Protein AF-A0A0K6GDL8-F1 (afdb_monomer_lite)

pLDDT: mean 72.43, std 18.96, range [38.59, 97.12]

Organism: NCBI:txid456999

InterPro domains:
  IPR036322 WD40-repeat-containing domain superfamily [SSF50978] (22-163)

Radius of gyration: 21.87 Å; chains: 1; bounding box: 79×59×42 Å

Secondary structure (DSSP, 8-state):
---EEEE--TTTS--EEEEE-SS-EEEEEE-SSSSEEEEEETTSEEEEEESGGGTSTT-----EEEEEEEEEEETTTTEEEEEESPPPEEHHHHGGGSS-TT--TTS-TTT--HHHHHHHHHS---S----GGG-EEEEEE-SS-GGGTTEEEEEETTS-EEEEE--STTT-------SSSS--------PPPP--

Structure (mmCIF, N/CA/C/O backbone):
data_AF-A0A0K6GDL8-F1
#
_entry.id   AF-A0A0K6GDL8-F1
#
loop_
_atom_site.group_PDB
_atom_site.id
_atom_site.type_symbol
_atom_site.label_atom_id
_atom_site.label_alt_id
_atom_site.label_comp_id
_atom_site.label_asym_id
_atom_site.label_entity_id
_atom_site.label_seq_id
_atom_site.pdbx_PDB_ins_code
_atom_site.Cartn_x
_atom_site.Cartn_y
_atom_site.Cartn_z
_atom_site.occupancy
_atom_site.B_iso_or_equiv
_atom_site.auth_seq_id
_atom_site.auth_comp_id
_atom_site.auth_asym_id
_atom_site.auth_atom_id
_atom_site.pdbx_PDB_model_num
ATOM 1 N N . MET A 1 1 ? 6.635 -10.542 13.355 1.00 62.28 1 MET A N 1
ATOM 2 C CA . MET A 1 1 ? 5.745 -9.513 12.780 1.00 62.28 1 MET A CA 1
ATOM 3 C C . MET A 1 1 ? 6.552 -8.694 11.785 1.00 62.28 1 MET A C 1
ATOM 5 O O . MET A 1 1 ? 7.560 -8.129 12.192 1.00 62.28 1 MET A O 1
ATOM 9 N N . VAL A 1 2 ? 6.179 -8.702 10.504 1.00 72.44 2 VAL A N 1
ATOM 10 C CA . VAL A 1 2 ? 6.926 -8.021 9.429 1.00 72.44 2 VAL A CA 1
ATOM 11 C C . VAL A 1 2 ? 6.494 -6.553 9.379 1.00 72.44 2 VAL A C 1
ATOM 13 O O . VAL A 1 2 ? 5.301 -6.283 9.436 1.00 72.44 2 VAL A O 1
ATOM 16 N N . LYS A 1 3 ? 7.443 -5.612 9.344 1.00 71.56 3 LYS A N 1
ATOM 17 C CA . LYS A 1 3 ? 7.181 -4.152 9.389 1.00 71.56 3 LYS A CA 1
ATOM 18 C C . LYS A 1 3 ? 7.840 -3.373 8.260 1.00 71.56 3 LYS A C 1
ATOM 20 O O . LYS A 1 3 ? 7.451 -2.253 7.955 1.00 71.56 3 LYS A O 1
ATOM 25 N N . PHE A 1 4 ? 8.870 -3.956 7.673 1.00 74.25 4 PHE A N 1
ATOM 26 C CA . PHE A 1 4 ? 9.599 -3.365 6.574 1.00 74.25 4 PHE A CA 1
ATOM 27 C C . PHE A 1 4 ? 9.793 -4.434 5.513 1.00 74.25 4 PHE A C 1
ATOM 29 O O . PHE A 1 4 ? 9.947 -5.617 5.832 1.00 74.25 4 PHE A O 1
ATOM 36 N N . THR A 1 5 ? 9.821 -3.990 4.267 1.00 72.25 5 THR A N 1
ATOM 37 C CA . THR A 1 5 ? 10.157 -4.833 3.126 1.00 72.25 5 THR A CA 1
ATOM 38 C C . THR A 1 5 ? 11.427 -4.279 2.509 1.00 72.25 5 THR A C 1
ATOM 40 O O . THR A 1 5 ? 11.526 -3.079 2.250 1.00 72.25 5 THR A O 1
ATOM 43 N N . GLY A 1 6 ? 12.418 -5.142 2.301 1.00 71.75 6 GLY A N 1
ATOM 44 C CA . GLY A 1 6 ? 13.707 -4.777 1.727 1.00 71.75 6 GLY A CA 1
ATOM 45 C C . GLY A 1 6 ? 14.102 -5.697 0.579 1.00 71.75 6 GLY A C 1
ATOM 46 O O . GLY A 1 6 ? 13.749 -6.872 0.567 1.00 71.75 6 GLY A O 1
ATOM 47 N N . LEU A 1 7 ? 14.851 -5.156 -0.378 1.00 74.12 7 LEU A N 1
ATOM 48 C CA . LEU A 1 7 ? 15.488 -5.911 -1.451 1.00 74.12 7 LEU A CA 1
ATOM 49 C C . LEU A 1 7 ? 16.939 -6.183 -1.068 1.00 74.12 7 LEU A C 1
ATOM 51 O O . LEU A 1 7 ? 17.714 -5.245 -0.874 1.00 74.12 7 LEU A O 1
ATOM 55 N N . HIS A 1 8 ? 17.312 -7.457 -0.974 1.00 71.75 8 HIS A N 1
ATOM 56 C CA . HIS A 1 8 ? 18.688 -7.869 -0.714 1.00 71.75 8 HIS A CA 1
ATOM 57 C C . HIS A 1 8 ? 19.288 -8.537 -1.960 1.00 71.75 8 HIS A C 1
ATOM 59 O O . HIS A 1 8 ? 18.722 -9.520 -2.440 1.00 71.75 8 HIS A O 1
ATOM 65 N N . PRO A 1 9 ? 20.423 -8.050 -2.499 1.00 67.19 9 PRO A N 1
ATOM 66 C CA . PRO A 1 9 ? 21.104 -8.733 -3.590 1.00 67.19 9 PRO A CA 1
ATOM 67 C C . PRO A 1 9 ? 21.701 -10.045 -3.074 1.00 67.19 9 PRO A C 1
ATOM 69 O O . PRO A 1 9 ? 22.353 -10.066 -2.032 1.00 67.19 9 PRO A O 1
ATOM 72 N N . LEU A 1 10 ? 21.521 -11.137 -3.815 1.00 70.94 10 LEU A N 1
ATOM 73 C CA . LEU A 1 10 ? 22.017 -12.457 -3.411 1.00 70.94 10 LEU A CA 1
ATOM 74 C C . LEU A 1 10 ? 23.558 -12.505 -3.293 1.00 70.94 10 LEU A C 1
ATOM 76 O O . LEU A 1 10 ? 24.080 -13.287 -2.510 1.00 70.94 10 LEU A O 1
ATOM 80 N N . VAL A 1 11 ? 24.282 -11.659 -4.041 1.00 59.09 11 VAL A N 1
ATOM 81 C CA . VAL A 1 11 ? 25.738 -11.813 -4.262 1.00 59.09 11 VAL A CA 1
ATOM 82 C C . VAL A 1 11 ? 26.592 -10.637 -3.741 1.00 59.09 11 VAL A C 1
ATOM 84 O O . VAL A 1 11 ? 27.801 -10.776 -3.621 1.00 59.09 11 VAL A O 1
ATOM 87 N N . LEU A 1 12 ? 26.013 -9.480 -3.382 1.00 61.72 12 LEU A N 1
ATOM 88 C CA . LEU A 1 12 ? 26.785 -8.239 -3.123 1.00 61.72 12 LEU A CA 1
ATOM 89 C C . LEU A 1 12 ? 26.473 -7.527 -1.789 1.00 61.72 12 LEU A C 1
ATOM 91 O O . LEU A 1 12 ? 26.834 -6.371 -1.589 1.00 61.72 12 LEU A O 1
ATOM 95 N N . GLY A 1 13 ? 25.833 -8.227 -0.849 1.00 56.59 13 GLY A N 1
ATOM 96 C CA . GLY A 1 13 ? 25.972 -7.952 0.589 1.00 56.59 13 GLY A CA 1
ATOM 97 C C . GLY A 1 13 ? 25.403 -6.642 1.153 1.00 56.59 13 GLY A C 1
ATOM 98 O O . GLY A 1 13 ? 25.688 -6.329 2.308 1.00 56.59 13 GLY A O 1
ATOM 99 N N . ARG A 1 14 ? 24.594 -5.868 0.415 1.00 64.50 14 ARG A N 1
ATOM 100 C CA . ARG A 1 14 ? 23.898 -4.707 0.998 1.00 64.50 14 ARG A CA 1
ATOM 101 C C . ARG A 1 14 ? 22.453 -4.604 0.529 1.00 64.50 14 ARG A C 1
ATOM 103 O O . ARG A 1 14 ? 22.175 -4.229 -0.608 1.00 64.50 14 ARG A O 1
ATOM 110 N N . GLY A 1 15 ? 21.537 -4.940 1.432 1.00 66.06 15 GLY A N 1
ATOM 111 C CA . GLY A 1 15 ? 20.107 -4.769 1.217 1.00 66.06 15 GLY A CA 1
ATOM 112 C C . GLY A 1 15 ? 19.663 -3.314 1.326 1.00 66.06 15 GLY A C 1
ATOM 113 O O . GLY A 1 15 ? 20.255 -2.516 2.054 1.00 66.06 15 GLY A O 1
ATOM 114 N N . HIS A 1 16 ? 18.598 -2.988 0.604 1.00 73.00 16 HIS A N 1
ATOM 115 C CA . HIS A 1 16 ? 17.932 -1.699 0.671 1.00 73.00 16 HIS A CA 1
ATOM 116 C C . HIS A 1 16 ? 16.499 -1.871 1.155 1.00 73.00 16 HIS A C 1
ATOM 118 O O . HIS A 1 16 ? 15.762 -2.706 0.636 1.00 73.00 16 HIS A O 1
ATOM 124 N N . ASN A 1 17 ? 16.086 -1.047 2.114 1.00 74.69 17 ASN A N 1
ATOM 125 C CA . ASN A 1 17 ? 14.688 -0.987 2.525 1.00 74.69 17 ASN A CA 1
ATOM 126 C C . ASN A 1 17 ? 13.882 -0.308 1.417 1.00 74.69 17 ASN A C 1
ATOM 128 O O . ASN A 1 17 ? 14.257 0.772 0.965 1.00 74.69 17 ASN A O 1
ATOM 132 N N . VAL A 1 18 ? 12.798 -0.947 0.987 1.00 77.62 18 VAL A N 1
ATOM 133 C CA . VAL A 1 18 ? 11.878 -0.445 -0.039 1.00 77.62 18 VAL A CA 1
ATOM 134 C C . VAL A 1 18 ? 10.775 0.368 0.620 1.00 77.62 18 VAL A C 1
ATOM 136 O O . VAL A 1 18 ? 10.540 1.514 0.250 1.00 77.62 18 VAL A O 1
ATOM 139 N N . THR A 1 19 ? 10.125 -0.211 1.631 1.00 79.50 19 THR A N 1
ATOM 140 C CA . THR A 1 19 ? 9.027 0.427 2.363 1.00 79.50 19 THR A CA 1
ATOM 141 C C . THR A 1 19 ? 9.136 0.111 3.848 1.00 79.50 19 THR A C 1
ATOM 143 O O . THR A 1 19 ? 9.659 -0.936 4.246 1.00 79.50 19 THR A O 1
ATOM 146 N N . GLU A 1 20 ? 8.633 1.030 4.664 1.00 79.56 20 GLU A N 1
ATOM 147 C CA . GLU A 1 20 ? 8.436 0.840 6.093 1.00 79.56 20 GLU A CA 1
ATOM 148 C C . GLU A 1 20 ? 6.975 1.151 6.41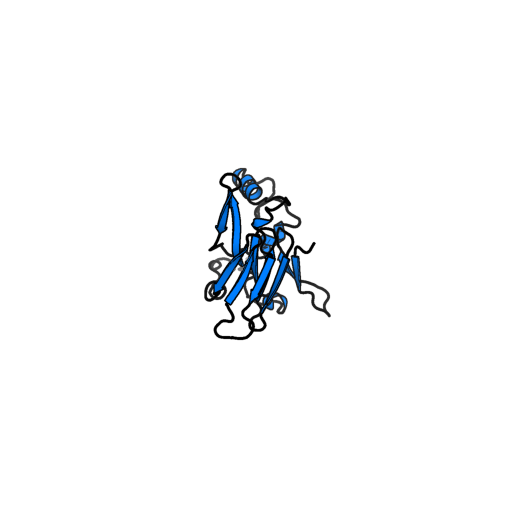3 1.00 79.56 20 GLU A C 1
ATOM 150 O O . GLU A 1 20 ? 6.433 2.163 5.972 1.00 79.56 20 GLU A O 1
ATOM 155 N N . SER A 1 21 ? 6.327 0.251 7.144 1.00 81.50 21 SER A N 1
ATOM 156 C CA . SER A 1 21 ? 4.954 0.401 7.623 1.00 81.50 21 SER A CA 1
ATOM 157 C C . SER A 1 21 ? 4.964 0.628 9.129 1.00 81.50 21 SER A C 1
ATOM 159 O O . SER A 1 21 ? 5.817 0.100 9.848 1.00 81.50 21 SER A O 1
ATOM 161 N N . ARG A 1 22 ? 4.011 1.419 9.635 1.00 79.50 22 ARG A N 1
ATOM 162 C CA . ARG A 1 22 ? 3.930 1.701 11.079 1.00 79.50 22 ARG A CA 1
ATOM 163 C C . ARG A 1 22 ? 3.422 0.468 11.823 1.00 79.50 22 ARG A C 1
ATOM 165 O O . ARG A 1 22 ? 3.877 0.178 12.933 1.00 79.50 22 ARG A O 1
ATOM 172 N N . GLY A 1 23 ? 2.501 -0.252 11.184 1.00 82.25 23 GLY A N 1
ATOM 173 C CA . GLY A 1 23 ? 1.949 -1.515 11.647 1.00 82.25 23 GLY A CA 1
ATOM 174 C C . GLY A 1 23 ? 2.545 -2.757 10.984 1.00 82.25 23 GLY A C 1
ATOM 175 O O . GLY A 1 23 ? 3.335 -2.654 10.044 1.00 82.25 23 GLY A O 1
ATOM 176 N N . PRO A 1 24 ? 2.209 -3.952 11.504 1.00 88.19 24 PRO A N 1
ATOM 177 C CA . PRO A 1 24 ? 2.369 -5.207 10.785 1.00 88.19 24 PRO A CA 1
ATOM 178 C C . PRO A 1 24 ? 1.889 -5.118 9.339 1.00 88.19 24 PRO A C 1
ATOM 180 O O . PRO A 1 24 ? 0.753 -4.727 9.079 1.00 88.19 24 PRO A O 1
ATOM 183 N N . ILE A 1 25 ? 2.731 -5.577 8.425 1.00 91.31 25 ILE A N 1
ATOM 184 C CA . ILE A 1 25 ? 2.352 -5.836 7.043 1.00 91.31 25 ILE A CA 1
ATOM 185 C C . ILE A 1 25 ? 1.539 -7.133 7.016 1.00 91.31 25 ILE A C 1
ATOM 187 O O . ILE A 1 25 ? 1.992 -8.158 7.533 1.00 91.31 25 ILE A O 1
ATOM 191 N N . TRP A 1 26 ? 0.344 -7.066 6.434 1.00 92.69 26 TRP A N 1
ATOM 192 C CA . TRP A 1 26 ? -0.524 -8.221 6.214 1.00 92.69 26 TRP A CA 1
ATOM 193 C C . TRP A 1 26 ? -0.233 -8.898 4.886 1.00 92.69 26 TRP A C 1
ATOM 195 O O . TRP A 1 26 ? -0.178 -10.124 4.833 1.00 92.69 26 TRP A O 1
ATOM 205 N N . ASP A 1 27 ? -0.030 -8.100 3.840 1.00 94.94 27 ASP A N 1
ATOM 206 C CA . ASP A 1 27 ? 0.137 -8.606 2.487 1.00 94.94 27 ASP A CA 1
ATOM 207 C C . ASP A 1 27 ? 1.029 -7.691 1.646 1.00 94.94 27 ASP A C 1
ATOM 209 O O . ASP A 1 27 ? 1.145 -6.483 1.886 1.00 94.94 27 ASP A O 1
ATOM 213 N N . ILE A 1 28 ? 1.685 -8.300 0.664 1.00 94.12 28 ILE A N 1
ATOM 214 C CA . ILE A 1 28 ? 2.608 -7.659 -0.260 1.00 94.12 28 ILE A CA 1
ATOM 215 C C . ILE A 1 28 ? 2.266 -8.149 -1.664 1.00 94.12 28 ILE A C 1
ATOM 217 O O . ILE A 1 28 ? 2.509 -9.306 -2.003 1.00 94.12 28 ILE A O 1
ATOM 221 N N . ALA A 1 29 ? 1.776 -7.244 -2.506 1.00 94.31 29 ALA A N 1
ATOM 222 C CA . ALA A 1 29 ? 1.408 -7.555 -3.877 1.00 94.31 29 ALA A CA 1
ATOM 223 C C . ALA A 1 29 ? 2.449 -7.011 -4.856 1.00 94.31 29 ALA A C 1
ATOM 225 O O . ALA A 1 29 ? 2.789 -5.823 -4.849 1.00 94.31 29 ALA A O 1
ATOM 226 N N . THR A 1 30 ? 2.927 -7.887 -5.731 1.00 92.81 30 THR A N 1
ATOM 227 C CA . THR A 1 30 ? 3.793 -7.536 -6.862 1.00 92.81 30 THR A CA 1
ATOM 228 C C . THR A 1 30 ? 3.011 -7.669 -8.160 1.00 92.81 30 THR A C 1
ATOM 230 O O . THR A 1 30 ? 1.994 -8.360 -8.210 1.00 92.81 30 THR A O 1
ATOM 233 N N . SER A 1 31 ? 3.449 -6.952 -9.188 1.00 90.88 31 SER A N 1
ATOM 234 C CA . SER A 1 31 ? 2.883 -7.040 -10.530 1.00 90.88 31 SER A CA 1
ATOM 235 C C . SER A 1 31 ? 3.908 -7.660 -11.465 1.00 90.88 31 SER A C 1
ATOM 237 O O . SER A 1 31 ? 5.083 -7.295 -11.433 1.00 90.88 31 SER A O 1
ATOM 239 N N . ASP A 1 32 ? 3.452 -8.554 -12.336 1.00 90.56 32 ASP A N 1
ATOM 240 C CA . ASP A 1 32 ? 4.285 -9.125 -13.398 1.00 90.56 32 ASP A CA 1
ATOM 241 C C . ASP A 1 32 ? 4.497 -8.131 -14.554 1.00 90.56 32 ASP A C 1
ATOM 243 O O . ASP A 1 32 ? 5.393 -8.297 -15.382 1.00 90.56 32 ASP A O 1
ATOM 247 N N . LEU A 1 33 ? 3.672 -7.079 -14.621 1.00 90.00 33 LEU A N 1
ATOM 248 C CA . LEU A 1 33 ? 3.630 -6.127 -15.734 1.00 90.00 33 LEU A CA 1
ATOM 249 C C . LEU A 1 33 ? 4.421 -4.843 -15.447 1.00 90.00 33 LEU A C 1
ATOM 251 O O . LEU A 1 33 ? 4.760 -4.108 -16.375 1.00 90.00 33 LEU A O 1
ATOM 255 N N . HIS A 1 34 ? 4.703 -4.541 -14.177 1.00 87.88 34 HIS A N 1
ATOM 256 C CA . HIS A 1 34 ? 5.460 -3.358 -13.769 1.00 87.88 34 HIS A CA 1
ATOM 257 C C . HIS A 1 34 ? 6.152 -3.565 -12.413 1.00 87.88 34 HIS A C 1
ATOM 259 O O . HIS A 1 34 ? 5.671 -4.305 -11.563 1.00 87.88 34 HIS A O 1
ATOM 265 N N . PRO A 1 35 ? 7.249 -2.844 -12.135 1.00 87.19 35 PRO A N 1
ATOM 266 C CA . PRO A 1 35 ? 8.071 -3.039 -10.937 1.00 87.19 35 PRO A CA 1
ATOM 267 C C . PRO A 1 35 ? 7.501 -2.358 -9.681 1.00 87.19 35 PRO A C 1
ATOM 269 O O . PRO A 1 35 ? 8.262 -1.914 -8.820 1.00 87.19 35 PRO A O 1
ATOM 272 N N . GLN A 1 36 ? 6.179 -2.207 -9.584 1.00 88.50 36 GLN A N 1
ATOM 273 C CA . GLN A 1 36 ? 5.566 -1.592 -8.405 1.00 88.50 36 GLN A CA 1
ATOM 274 C C . GLN A 1 36 ? 5.213 -2.665 -7.382 1.00 88.50 36 GLN A C 1
ATOM 276 O O . GLN A 1 36 ? 4.694 -3.730 -7.712 1.00 88.50 36 GLN A O 1
ATOM 281 N N . LEU A 1 37 ? 5.499 -2.345 -6.130 1.00 90.88 37 LEU A N 1
ATOM 282 C CA . LEU A 1 37 ? 5.162 -3.119 -4.955 1.00 90.88 37 LEU A CA 1
ATOM 283 C C . LEU A 1 37 ? 4.013 -2.414 -4.249 1.00 90.88 37 LEU A C 1
ATOM 285 O O . LEU A 1 37 ? 4.165 -1.239 -3.929 1.00 90.88 37 LEU A O 1
ATOM 289 N N . ALA A 1 38 ? 2.918 -3.113 -3.971 1.00 93.25 38 ALA A N 1
ATOM 290 C CA . ALA A 1 38 ? 1.890 -2.641 -3.051 1.00 93.25 38 ALA A CA 1
ATOM 291 C C . ALA A 1 38 ? 2.046 -3.354 -1.704 1.00 93.25 38 ALA A C 1
ATOM 293 O O . ALA A 1 38 ? 2.293 -4.558 -1.656 1.00 93.25 38 ALA A O 1
ATOM 294 N N . VAL A 1 39 ? 1.917 -2.610 -0.611 1.00 93.88 39 VAL A N 1
ATOM 295 C CA . VAL A 1 39 ? 2.077 -3.107 0.756 1.00 93.88 39 VAL A CA 1
ATOM 296 C C . VAL A 1 39 ? 0.838 -2.738 1.557 1.00 93.88 39 VAL A C 1
ATOM 298 O O . VAL A 1 39 ? 0.538 -1.554 1.736 1.00 93.88 39 VAL A O 1
ATOM 301 N N . ALA A 1 40 ? 0.135 -3.766 2.027 1.00 94.81 40 ALA A N 1
ATOM 302 C CA . ALA A 1 40 ? -1.049 -3.659 2.863 1.00 94.81 40 ALA A CA 1
ATOM 303 C C . ALA A 1 40 ? -0.659 -3.810 4.335 1.00 94.81 40 ALA A C 1
ATOM 305 O O . ALA A 1 40 ? -0.062 -4.813 4.737 1.00 94.81 40 ALA A O 1
ATOM 306 N N . SER A 1 41 ? -0.996 -2.810 5.145 1.00 92.19 41 SER A N 1
ATOM 307 C CA . SER A 1 41 ? -0.589 -2.742 6.546 1.00 92.19 41 SER A CA 1
ATOM 308 C C . SER A 1 41 ? -1.786 -2.692 7.501 1.00 92.19 41 SER A C 1
ATOM 310 O O . SER A 1 41 ? -2.894 -2.260 7.170 1.00 92.19 41 SER A O 1
ATOM 312 N N . SER A 1 42 ? -1.561 -3.150 8.733 1.00 91.50 42 SER A N 1
ATOM 313 C CA . SER A 1 42 ? -2.549 -3.145 9.811 1.00 91.50 42 SER A CA 1
ATOM 314 C C . SER A 1 42 ? -2.892 -1.749 10.323 1.00 91.50 42 SER A C 1
ATOM 316 O O . SER A 1 42 ? -3.883 -1.587 11.024 1.00 91.50 42 SER A O 1
ATOM 318 N N . ASP A 1 43 ? -2.048 -0.759 10.030 1.00 87.62 43 ASP A N 1
ATOM 319 C CA . ASP A 1 43 ? -2.301 0.651 10.347 1.00 87.62 43 ASP A CA 1
ATOM 320 C C . ASP A 1 43 ? -3.348 1.297 9.428 1.00 87.62 43 ASP A C 1
ATOM 322 O O . ASP A 1 43 ? -3.655 2.480 9.573 1.00 87.62 43 ASP A O 1
ATOM 326 N N . GLY A 1 44 ? -3.888 0.510 8.495 1.00 91.75 44 GLY A N 1
ATOM 327 C CA . GLY A 1 44 ? -4.893 0.927 7.538 1.00 91.75 44 GLY A CA 1
ATOM 328 C C . GLY A 1 44 ? -4.333 1.697 6.358 1.00 91.75 44 GLY A C 1
ATOM 329 O O . GLY A 1 44 ? -5.105 2.343 5.661 1.00 91.75 44 GLY A O 1
ATOM 330 N N . THR A 1 45 ? -3.022 1.655 6.114 1.00 92.19 45 THR A N 1
ATOM 331 C CA . THR A 1 45 ? -2.406 2.286 4.940 1.00 92.19 45 THR A CA 1
ATOM 332 C C . THR A 1 45 ? -2.130 1.274 3.830 1.00 92.19 45 THR A C 1
ATOM 334 O O . THR A 1 45 ? -1.633 0.172 4.083 1.00 92.19 45 THR A O 1
ATOM 337 N N . LEU A 1 46 ? -2.461 1.652 2.590 1.00 93.69 46 LEU A N 1
ATOM 338 C CA . LEU A 1 46 ? -1.995 0.966 1.387 1.00 93.69 46 LEU A CA 1
ATOM 339 C C . LEU A 1 46 ? -0.907 1.820 0.750 1.00 93.69 46 LEU A C 1
ATOM 341 O O . LEU A 1 46 ? -1.174 2.931 0.287 1.00 93.69 46 LEU A O 1
ATOM 345 N N . THR A 1 47 ? 0.319 1.308 0.734 1.00 91.69 47 THR A N 1
ATOM 346 C CA . THR A 1 47 ? 1.465 2.033 0.176 1.00 91.69 47 THR A CA 1
ATOM 347 C C . THR A 1 47 ? 1.994 1.348 -1.069 1.00 91.69 47 THR A C 1
ATOM 349 O O . THR A 1 47 ? 1.972 0.124 -1.171 1.00 91.69 47 THR A O 1
ATOM 352 N N . ILE A 1 48 ? 2.472 2.144 -2.019 1.00 90.50 48 ILE A N 1
ATOM 353 C CA . ILE A 1 48 ? 3.087 1.686 -3.255 1.00 90.50 48 ILE A CA 1
ATOM 354 C C . ILE A 1 48 ? 4.485 2.268 -3.372 1.00 90.50 48 ILE A C 1
ATOM 356 O O . ILE A 1 48 ? 4.711 3.457 -3.133 1.00 90.50 48 ILE A O 1
ATOM 360 N N . ALA A 1 49 ? 5.426 1.422 -3.773 1.00 87.25 49 ALA A N 1
ATOM 361 C CA . ALA A 1 49 ? 6.805 1.804 -4.028 1.00 87.25 49 ALA A CA 1
ATOM 362 C C . ALA A 1 49 ? 7.337 1.134 -5.299 1.00 87.25 49 ALA A C 1
ATOM 364 O O . ALA A 1 49 ? 6.910 0.044 -5.673 1.00 87.25 49 ALA A O 1
ATOM 365 N N . ASN A 1 50 ? 8.297 1.778 -5.962 1.00 84.75 50 ASN A N 1
ATOM 366 C CA . ASN A 1 50 ? 8.951 1.237 -7.153 1.00 84.75 50 ASN A CA 1
ATOM 367 C C . ASN A 1 50 ? 10.231 0.468 -6.780 1.00 84.75 50 ASN A C 1
ATOM 369 O O . ASN A 1 50 ? 11.140 1.016 -6.153 1.00 84.75 50 ASN A O 1
ATOM 373 N N . LEU A 1 51 ? 10.322 -0.791 -7.208 1.00 80.38 51 LEU A N 1
ATOM 374 C CA . LEU A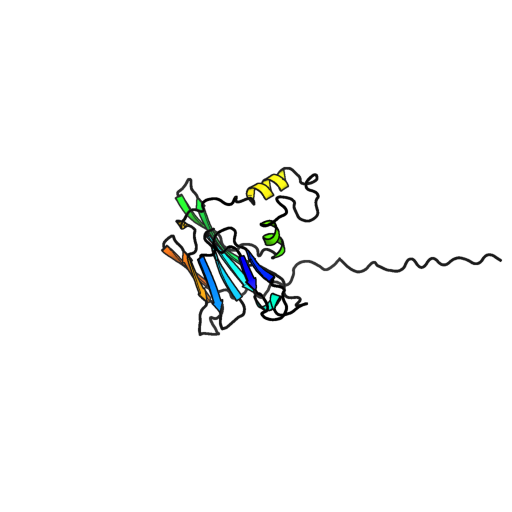 1 51 ? 11.449 -1.685 -6.939 1.00 80.38 51 LEU A CA 1
ATOM 375 C C . LEU A 1 51 ? 12.676 -1.401 -7.821 1.00 80.38 51 LEU A C 1
ATOM 377 O O . LEU A 1 51 ? 13.801 -1.639 -7.379 1.00 80.38 51 LEU A O 1
ATOM 381 N N . LEU A 1 52 ? 12.502 -0.855 -9.037 1.00 76.38 52 LEU A N 1
ATOM 382 C CA . LEU A 1 52 ? 13.610 -0.644 -9.989 1.00 76.38 52 LEU A CA 1
ATOM 383 C C . LEU A 1 52 ? 14.707 0.277 -9.450 1.00 76.38 52 LEU A C 1
ATOM 385 O O . LEU A 1 52 ? 15.869 0.127 -9.832 1.00 76.38 52 LEU A O 1
ATOM 389 N N . LYS A 1 53 ? 14.359 1.200 -8.547 1.00 69.31 53 LYS A N 1
ATOM 390 C CA . LYS A 1 53 ? 15.319 2.129 -7.944 1.00 69.31 53 LYS A CA 1
ATOM 391 C C . LYS A 1 53 ? 16.498 1.395 -7.304 1.00 69.31 53 LYS A C 1
ATOM 393 O O . LYS A 1 53 ? 17.643 1.806 -7.452 1.00 69.31 53 LYS A O 1
ATOM 398 N N . TYR A 1 54 ? 16.227 0.304 -6.595 1.00 67.25 54 TYR A N 1
ATOM 399 C CA . TYR A 1 54 ? 17.240 -0.395 -5.801 1.00 67.25 54 TYR A CA 1
ATOM 400 C C . TYR A 1 54 ? 18.110 -1.344 -6.628 1.00 67.25 54 TYR A C 1
ATOM 402 O O . TYR A 1 54 ? 19.113 -1.849 -6.129 1.00 67.25 54 TYR A O 1
ATOM 410 N N . VAL A 1 55 ? 17.746 -1.562 -7.894 1.00 65.56 55 VAL A N 1
ATOM 411 C CA . VAL A 1 55 ? 18.489 -2.414 -8.827 1.00 65.56 55 VAL A CA 1
ATOM 412 C C . VAL A 1 55 ? 19.577 -1.619 -9.564 1.00 65.56 55 VAL A C 1
ATOM 414 O O . VAL A 1 55 ? 20.588 -2.198 -9.956 1.00 65.56 55 VAL A O 1
ATOM 417 N N . ARG A 1 56 ? 19.430 -0.293 -9.728 1.00 63.66 56 ARG A N 1
ATOM 418 C CA . ARG A 1 56 ? 20.404 0.559 -10.438 1.00 63.66 56 ARG A CA 1
ATOM 419 C C . ARG A 1 56 ? 20.985 1.649 -9.532 1.00 63.66 56 ARG A C 1
ATOM 421 O O . ARG A 1 56 ? 20.326 2.641 -9.225 1.00 63.66 56 ARG A O 1
ATOM 428 N N . LYS A 1 57 ? 22.259 1.496 -9.156 1.00 55.91 57 LYS A N 1
ATOM 429 C CA . LYS A 1 57 ? 23.055 2.542 -8.489 1.00 55.91 57 LYS A CA 1
ATOM 430 C C . LYS A 1 57 ? 23.131 3.772 -9.412 1.00 55.91 57 LYS A C 1
ATOM 432 O O . LYS A 1 57 ? 23.577 3.638 -10.544 1.00 55.91 57 LYS A O 1
ATOM 437 N N . GLY A 1 58 ? 22.677 4.937 -8.943 1.00 56.44 58 GLY A N 1
ATOM 438 C CA . GLY A 1 58 ? 22.710 6.194 -9.712 1.00 56.44 58 GLY A CA 1
ATOM 439 C C . GLY A 1 58 ? 21.478 6.479 -10.579 1.00 56.44 58 GLY A C 1
ATOM 440 O O . GLY A 1 58 ? 21.508 7.391 -11.396 1.00 56.44 58 GLY A O 1
ATOM 441 N N . SER A 1 59 ? 20.382 5.728 -10.429 1.00 57.22 59 SER A N 1
ATOM 442 C CA . SER A 1 59 ? 19.139 6.081 -11.116 1.00 57.22 59 SER A CA 1
ATOM 443 C C . SER A 1 59 ? 18.559 7.375 -10.531 1.00 57.22 59 SER A C 1
ATOM 445 O O . SER A 1 59 ? 18.182 7.398 -9.362 1.00 57.22 59 SER A O 1
ATOM 447 N N . ALA A 1 60 ? 18.425 8.417 -11.359 1.00 57.03 60 ALA A N 1
ATOM 448 C CA . ALA A 1 60 ? 17.725 9.675 -11.057 1.00 57.03 60 ALA A CA 1
ATOM 449 C C . ALA A 1 60 ? 16.199 9.501 -10.867 1.00 57.03 60 ALA A C 1
ATOM 451 O O . ALA A 1 60 ? 15.427 10.445 -11.000 1.00 57.03 60 ALA A O 1
ATOM 452 N N . MET A 1 61 ? 15.742 8.274 -10.601 1.00 58.22 61 MET A N 1
ATOM 453 C CA . MET A 1 61 ? 14.341 7.977 -10.350 1.00 58.22 61 MET A CA 1
ATOM 454 C C . MET A 1 61 ? 14.008 8.367 -8.909 1.00 58.22 61 MET A C 1
ATOM 456 O O . MET A 1 61 ? 14.609 7.824 -7.970 1.00 58.22 61 MET A O 1
ATOM 460 N N . PRO A 1 62 ? 13.065 9.300 -8.711 1.00 59.66 62 PRO A N 1
ATOM 461 C CA . PRO A 1 62 ? 12.764 9.804 -7.390 1.00 59.66 62 PRO A CA 1
ATOM 462 C C . PRO A 1 62 ? 12.146 8.711 -6.515 1.00 59.66 62 PRO A C 1
ATOM 464 O O . PRO A 1 62 ? 11.436 7.809 -6.964 1.00 59.66 62 PRO A O 1
ATOM 467 N N . SER A 1 63 ? 12.471 8.772 -5.227 1.00 62.25 63 SER A N 1
ATOM 468 C CA . SER A 1 63 ? 12.174 7.728 -4.252 1.00 62.25 63 SER A CA 1
ATOM 469 C C . SER A 1 63 ? 10.835 7.929 -3.567 1.00 62.25 63 SER A C 1
ATOM 471 O O . SER A 1 63 ? 10.773 7.997 -2.342 1.00 62.25 63 SER A O 1
ATOM 473 N N . PHE A 1 64 ? 9.766 8.038 -4.335 1.00 69.06 64 PHE A N 1
ATOM 474 C CA . PHE A 1 64 ? 8.471 8.333 -3.749 1.00 69.06 64 PHE A CA 1
ATOM 475 C C . PHE A 1 64 ? 7.786 7.063 -3.246 1.00 69.06 64 PHE A C 1
ATOM 477 O O . PHE A 1 64 ? 7.486 6.148 -4.021 1.00 69.06 64 PHE A O 1
ATOM 484 N N . ILE A 1 65 ? 7.506 7.030 -1.944 1.00 79.00 65 ILE A N 1
ATOM 485 C CA . ILE A 1 65 ? 6.550 6.087 -1.370 1.00 79.00 65 ILE A CA 1
ATOM 486 C C . ILE A 1 65 ? 5.190 6.772 -1.433 1.00 79.00 65 ILE A C 1
ATOM 488 O O . ILE A 1 65 ? 4.960 7.814 -0.816 1.00 79.00 65 ILE A O 1
ATOM 492 N N . HIS A 1 66 ? 4.290 6.186 -2.210 1.00 86.19 66 HIS A N 1
ATOM 493 C CA . HIS A 1 66 ? 2.956 6.723 -2.415 1.00 86.19 66 HIS A CA 1
ATOM 494 C C . HIS A 1 66 ? 1.992 5.991 -1.501 1.00 86.19 66 HIS A C 1
ATOM 496 O O . HIS A 1 66 ? 1.834 4.780 -1.618 1.00 86.19 66 HIS A O 1
ATOM 502 N N . THR A 1 67 ? 1.330 6.705 -0.596 1.00 89.31 67 THR A N 1
ATOM 503 C CA . THR A 1 67 ? 0.185 6.123 0.110 1.00 89.31 67 THR A CA 1
ATOM 504 C C . THR A 1 67 ? -1.036 6.327 -0.772 1.00 89.31 67 THR A C 1
ATOM 506 O O . THR A 1 67 ? -1.425 7.467 -0.993 1.00 89.31 67 THR A O 1
ATOM 509 N N . VAL A 1 68 ? -1.611 5.245 -1.297 1.00 91.25 68 VAL A N 1
ATOM 510 C CA . VAL A 1 68 ? -2.804 5.315 -2.158 1.00 91.25 68 VAL A CA 1
ATOM 511 C C . VAL A 1 68 ? -3.975 5.822 -1.338 1.00 91.25 68 VAL A C 1
ATOM 513 O O . VAL A 1 68 ? -4.612 6.805 -1.686 1.00 91.25 68 VAL A O 1
ATOM 516 N N . TYR A 1 69 ? -4.217 5.171 -0.204 1.00 93.44 69 TYR A N 1
ATOM 517 C CA . TYR A 1 69 ? -5.245 5.581 0.730 1.00 93.44 69 TYR A CA 1
ATOM 518 C C . TYR A 1 69 ? -4.906 5.126 2.148 1.00 93.44 69 TYR A C 1
ATOM 520 O O . TYR A 1 69 ? -4.073 4.237 2.372 1.00 93.44 69 TYR A O 1
ATOM 528 N N . ARG A 1 70 ? -5.579 5.748 3.116 1.00 92.69 70 ARG A N 1
ATOM 529 C CA . ARG A 1 70 ? -5.518 5.395 4.533 1.00 92.69 70 ARG A CA 1
ATOM 530 C C . ARG A 1 70 ? -6.918 5.256 5.112 1.00 92.69 70 ARG A C 1
ATOM 532 O O . ARG A 1 70 ? -7.756 6.133 4.934 1.00 92.69 70 ARG A O 1
ATOM 539 N N . MET A 1 71 ? -7.150 4.187 5.854 1.00 93.31 71 MET A N 1
ATOM 540 C CA . MET A 1 71 ? -8.342 3.997 6.665 1.00 93.31 71 MET A CA 1
ATOM 541 C C . MET A 1 71 ? -8.169 4.674 8.021 1.00 93.31 71 MET A C 1
ATOM 543 O O . MET A 1 71 ? -7.132 4.544 8.671 1.00 93.31 71 MET A O 1
ATOM 547 N N . ASP A 1 72 ? -9.202 5.384 8.449 1.00 91.19 72 ASP A N 1
ATOM 548 C CA . ASP A 1 72 ? -9.272 6.050 9.742 1.00 91.19 72 ASP A CA 1
ATOM 549 C C . ASP A 1 72 ? -10.614 5.741 10.413 1.00 91.19 72 ASP A C 1
ATOM 551 O O . ASP A 1 72 ? -11.647 5.665 9.750 1.00 91.19 72 ASP A O 1
ATOM 555 N N . LEU A 1 73 ? -10.611 5.547 11.732 1.00 89.94 73 LEU A N 1
ATOM 556 C CA . LEU A 1 73 ? -11.833 5.356 12.511 1.00 89.94 73 LEU A CA 1
ATOM 557 C C . LEU A 1 73 ? -11.965 6.503 13.502 1.00 89.94 73 LEU A C 1
ATOM 559 O O . LEU A 1 73 ? -11.196 6.617 14.460 1.00 89.94 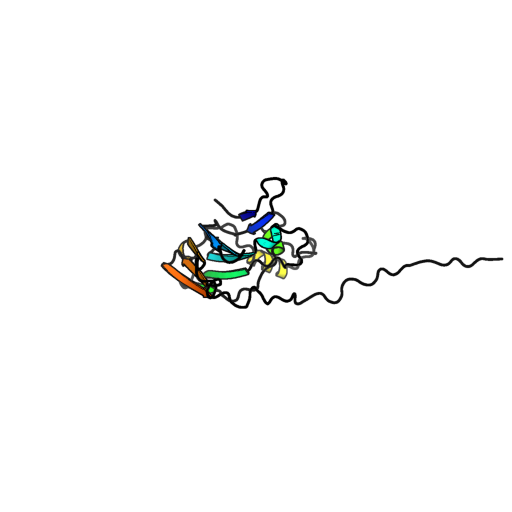73 LEU A O 1
ATOM 563 N N . ASN A 1 74 ? -13.029 7.285 13.352 1.00 90.12 74 ASN A N 1
ATOM 564 C CA . ASN A 1 74 ? -13.387 8.249 14.374 1.00 90.12 74 ASN A CA 1
ATOM 565 C C . ASN A 1 74 ? -13.998 7.514 15.573 1.00 90.12 74 ASN A C 1
ATOM 567 O O . ASN A 1 74 ? -15.178 7.183 15.571 1.00 90.12 74 ASN A O 1
ATOM 571 N N . ARG A 1 75 ? -13.211 7.292 16.629 1.00 86.38 75 ARG A N 1
ATOM 572 C CA . ARG A 1 75 ? -13.648 6.551 17.829 1.00 86.38 75 ARG A CA 1
ATOM 573 C C . ARG A 1 75 ? -14.857 7.161 18.545 1.00 86.38 75 ARG A C 1
ATOM 575 O O . ARG A 1 75 ? -15.562 6.443 19.242 1.00 86.38 75 ARG A O 1
ATOM 582 N N . ARG A 1 76 ? -15.097 8.470 18.399 1.00 90.06 76 ARG A N 1
ATOM 583 C CA . ARG A 1 76 ? -16.222 9.155 19.056 1.00 90.06 76 ARG A CA 1
ATOM 584 C C . ARG A 1 76 ? -17.534 8.947 18.306 1.00 90.06 76 ARG A C 1
ATOM 586 O O . ARG A 1 76 ? -18.557 8.732 18.940 1.00 90.06 76 ARG A O 1
ATOM 593 N N . THR A 1 77 ? -17.508 9.052 16.978 1.00 92.62 77 THR A N 1
ATOM 594 C CA . THR A 1 77 ? -18.708 8.896 16.131 1.00 92.62 77 THR A CA 1
ATOM 595 C C . THR A 1 77 ? -18.870 7.479 15.586 1.00 92.62 77 THR A C 1
ATOM 597 O O . THR A 1 77 ? -19.921 7.143 15.059 1.00 92.62 77 THR A O 1
ATOM 600 N N . ASN A 1 78 ? -17.844 6.642 15.743 1.00 89.00 78 ASN A N 1
ATOM 601 C CA . ASN A 1 78 ? -17.731 5.300 15.179 1.00 89.00 78 ASN A CA 1
ATOM 602 C C . ASN A 1 78 ? -17.837 5.268 13.642 1.00 89.00 78 ASN A C 1
ATOM 604 O O . ASN A 1 78 ? -18.230 4.271 13.044 1.00 89.00 78 ASN A O 1
ATOM 608 N N . GLU A 1 79 ? -17.485 6.381 12.999 1.00 92.50 79 GLU A N 1
ATOM 609 C CA . GLU A 1 79 ? -17.482 6.508 11.546 1.00 92.50 79 GLU A CA 1
ATOM 610 C C . GLU A 1 79 ? -16.145 6.048 10.976 1.00 92.50 79 GLU A C 1
ATOM 612 O O . GLU A 1 79 ? -15.083 6.547 11.365 1.00 92.50 79 GLU A O 1
ATOM 617 N N . LEU A 1 80 ? -16.216 5.132 10.013 1.00 92.19 80 LEU A N 1
ATOM 618 C CA . LEU A 1 80 ? -15.072 4.693 9.229 1.00 92.19 80 LEU A CA 1
ATOM 619 C C . LEU A 1 80 ? -14.870 5.644 8.047 1.00 92.19 80 LEU A C 1
ATOM 621 O O . LEU A 1 80 ? -15.798 5.915 7.287 1.00 92.19 80 LEU A O 1
ATOM 625 N N . ARG A 1 81 ? -13.650 6.148 7.897 1.00 91.75 81 ARG A N 1
ATOM 626 C CA . ARG A 1 81 ? -13.263 7.117 6.876 1.00 91.75 81 ARG A CA 1
ATOM 627 C C . ARG A 1 81 ? -12.131 6.550 6.041 1.00 91.75 81 ARG A C 1
ATOM 629 O O . ARG A 1 81 ? -11.253 5.859 6.548 1.00 91.75 81 ARG A O 1
ATOM 636 N N . MET A 1 82 ? -12.160 6.877 4.759 1.00 92.94 82 MET A N 1
ATOM 637 C CA . MET A 1 82 ? -11.109 6.545 3.813 1.00 92.94 82 MET A CA 1
ATOM 638 C C . MET A 1 82 ? -10.506 7.853 3.317 1.00 92.94 82 MET A C 1
ATOM 640 O O . MET A 1 82 ? -11.178 8.647 2.664 1.00 92.94 82 MET A O 1
ATOM 644 N N . LEU A 1 83 ? -9.260 8.097 3.702 1.00 91.12 83 LEU A N 1
ATOM 645 C CA . LEU A 1 83 ? -8.479 9.258 3.312 1.00 91.12 83 LEU A CA 1
ATOM 646 C C . LEU A 1 83 ? -7.745 8.931 2.016 1.00 91.12 83 LEU A C 1
ATOM 648 O O . LEU A 1 83 ? -7.022 7.938 1.947 1.00 91.12 83 LEU A O 1
ATOM 652 N N . ASP A 1 84 ? -7.938 9.775 1.016 1.00 89.75 84 ASP A N 1
ATOM 653 C CA . ASP A 1 84 ? -7.386 9.639 -0.330 1.00 89.75 84 ASP A CA 1
ATOM 654 C C . ASP A 1 84 ? -6.592 10.900 -0.695 1.00 89.75 84 ASP A C 1
ATOM 656 O O . ASP A 1 84 ? -6.594 11.871 0.066 1.00 89.75 84 ASP A O 1
ATOM 660 N N . MET A 1 85 ? -5.943 10.903 -1.860 1.00 82.38 85 MET A N 1
ATOM 661 C CA . MET A 1 85 ? -5.186 12.045 -2.385 1.00 82.38 85 MET A CA 1
ATOM 662 C C . MET A 1 85 ? -4.084 12.494 -1.419 1.00 82.38 85 MET A C 1
ATOM 664 O O . MET A 1 85 ? -3.830 13.683 -1.216 1.00 82.38 85 MET A O 1
ATOM 668 N N . LEU A 1 86 ? -3.440 11.513 -0.789 1.00 83.88 86 LEU A N 1
ATOM 669 C CA . LEU A 1 86 ? -2.357 11.746 0.149 1.00 83.88 86 LEU A CA 1
ATOM 670 C C . LEU A 1 86 ? -1.103 12.168 -0.622 1.00 83.88 86 LEU A C 1
ATOM 672 O O . LEU A 1 86 ? -0.734 11.557 -1.624 1.00 83.88 86 LEU A O 1
ATOM 676 N N . VAL A 1 87 ? -0.433 13.213 -0.135 1.00 78.81 87 VAL A N 1
ATOM 677 C CA . VAL A 1 87 ? 0.801 13.713 -0.751 1.00 78.81 87 VAL A CA 1
ATOM 678 C C . VAL A 1 87 ? 1.878 12.618 -0.685 1.00 78.81 87 VAL A C 1
ATOM 680 O O . VAL A 1 87 ? 2.098 12.062 0.401 1.00 78.81 87 VAL A O 1
ATOM 683 N N . PRO A 1 88 ? 2.549 12.292 -1.808 1.00 74.50 88 PRO A N 1
ATOM 684 C CA . PRO A 1 88 ? 3.671 11.361 -1.805 1.00 74.50 88 PRO A CA 1
ATOM 685 C C . PRO A 1 88 ? 4.751 11.822 -0.827 1.00 74.50 88 PRO A C 1
ATOM 687 O O . PRO A 1 88 ? 5.117 12.996 -0.804 1.00 74.50 88 PRO A O 1
ATOM 690 N N . ARG A 1 89 ? 5.265 10.895 -0.019 1.00 69.69 89 ARG A N 1
ATOM 691 C CA . ARG A 1 89 ? 6.341 11.176 0.939 1.00 69.69 89 ARG A CA 1
ATOM 692 C C . ARG A 1 89 ? 7.673 10.693 0.372 1.00 69.69 89 ARG A C 1
ATOM 694 O O . ARG A 1 89 ? 7.718 9.691 -0.356 1.00 69.69 89 ARG A O 1
ATOM 701 N N . ASP A 1 90 ? 8.762 11.387 0.699 1.00 65.94 90 ASP A N 1
ATOM 702 C CA . ASP A 1 90 ? 10.094 10.899 0.347 1.00 65.94 90 ASP A CA 1
ATOM 703 C C . ASP A 1 90 ? 10.399 9.671 1.217 1.00 65.94 90 ASP A C 1
ATOM 705 O O . ASP A 1 90 ? 10.021 9.557 2.381 1.00 65.94 90 ASP A O 1
ATOM 709 N N . HIS A 1 91 ? 11.130 8.718 0.663 1.00 61.75 91 HIS A N 1
ATOM 710 C CA . HIS A 1 91 ? 11.653 7.577 1.396 1.00 61.75 91 HIS A CA 1
ATOM 711 C C . HIS A 1 91 ? 12.560 7.982 2.575 1.00 61.75 91 HIS A C 1
ATOM 713 O O . HIS A 1 91 ? 12.747 7.194 3.503 1.00 61.75 91 HIS A O 1
ATOM 719 N N . LYS A 1 92 ? 13.134 9.196 2.570 1.00 59.19 92 LYS A N 1
ATOM 720 C CA . LYS A 1 92 ? 13.825 9.763 3.743 1.00 59.19 92 LYS A CA 1
ATOM 721 C C . LYS A 1 92 ? 12.869 9.979 4.922 1.00 59.19 92 LYS A C 1
ATOM 723 O O . LYS A 1 92 ? 13.253 9.640 6.039 1.00 59.19 92 LYS A O 1
ATOM 728 N N . ASP A 1 93 ? 11.620 10.365 4.665 1.00 52.59 93 ASP A N 1
ATOM 729 C CA . ASP A 1 93 ? 10.613 10.630 5.701 1.00 52.59 93 ASP A CA 1
ATOM 730 C C . ASP A 1 93 ? 10.257 9.369 6.505 1.00 52.59 93 ASP A C 1
ATOM 732 O O . ASP A 1 93 ? 9.950 9.429 7.696 1.00 52.59 93 ASP A O 1
ATOM 736 N N . TYR A 1 94 ? 10.360 8.192 5.882 1.00 53.19 94 TYR A N 1
ATOM 737 C CA . TYR A 1 94 ? 10.120 6.916 6.557 1.00 53.19 94 TYR A CA 1
ATOM 738 C C . TYR A 1 94 ? 11.305 6.462 7.421 1.00 53.19 94 TYR A C 1
ATOM 740 O O . TYR A 1 94 ? 11.099 5.770 8.414 1.00 53.19 94 TYR A O 1
ATOM 748 N N . ARG A 1 95 ? 12.540 6.920 7.147 1.00 48.56 95 ARG A N 1
ATOM 749 C CA . ARG A 1 95 ? 13.730 6.554 7.947 1.00 48.56 95 ARG A CA 1
ATOM 750 C C . ARG A 1 95 ? 13.686 7.085 9.384 1.00 48.56 95 ARG A C 1
ATOM 752 O O . ARG A 1 95 ? 14.401 6.570 10.245 1.00 48.56 95 ARG A O 1
ATOM 759 N N . HIS A 1 96 ? 12.836 8.070 9.672 1.00 47.91 96 HIS A N 1
ATOM 760 C CA . HIS A 1 96 ? 12.683 8.643 11.013 1.00 47.91 96 HIS A CA 1
ATOM 761 C C . HIS A 1 96 ? 11.942 7.731 12.001 1.00 47.91 96 HIS A C 1
ATOM 763 O O . HIS A 1 96 ? 11.983 7.979 13.207 1.00 47.91 96 HIS A O 1
ATOM 769 N N . LEU A 1 97 ? 11.322 6.642 11.535 1.00 50.31 97 LEU A N 1
ATOM 770 C CA . LEU A 1 97 ? 10.652 5.676 12.409 1.00 50.31 97 LEU A CA 1
ATOM 771 C C . LEU A 1 97 ? 11.639 4.847 13.250 1.00 50.31 97 LEU A C 1
ATOM 773 O O . LEU A 1 97 ? 11.240 4.287 14.274 1.00 50.31 97 LEU A O 1
ATOM 777 N N . SER A 1 98 ? 12.930 4.812 12.882 1.00 48.19 98 SER A N 1
ATOM 778 C CA . SER A 1 98 ? 13.883 3.866 13.473 1.00 48.19 98 SER A CA 1
ATOM 779 C C . SER A 1 98 ? 15.078 4.424 14.258 1.00 48.19 98 SER A C 1
ATOM 781 O O . SER A 1 98 ? 15.723 3.586 14.884 1.00 48.19 98 SER A O 1
ATOM 783 N N . LYS A 1 99 ? 15.382 5.742 14.363 1.00 46.94 99 LYS A N 1
ATOM 784 C CA . LYS A 1 99 ? 16.386 6.205 15.377 1.00 46.94 99 LYS A CA 1
ATOM 785 C C . LYS A 1 99 ? 16.559 7.698 15.726 1.00 46.94 99 LYS A C 1
ATOM 787 O O . LYS A 1 99 ? 17.252 7.958 16.704 1.00 46.94 99 LYS A O 1
ATOM 792 N N . THR A 1 100 ? 15.944 8.679 15.061 1.00 44.31 100 THR A N 1
ATOM 793 C CA . THR A 1 100 ? 16.061 10.106 15.465 1.00 44.31 100 THR A CA 1
ATOM 794 C C . THR A 1 100 ? 14.683 10.732 15.650 1.00 44.31 100 THR A C 1
ATOM 796 O O . THR A 1 100 ? 14.014 11.195 14.733 1.00 44.31 100 THR A O 1
ATOM 799 N N . ARG A 1 101 ? 14.217 10.651 16.895 1.00 48.34 101 ARG A N 1
ATOM 800 C CA . ARG A 1 101 ? 12.833 10.866 17.311 1.00 48.34 101 ARG A CA 1
ATOM 801 C C . ARG A 1 101 ? 12.566 12.357 17.551 1.00 48.34 101 ARG A C 1
ATOM 803 O O . ARG A 1 101 ? 12.841 12.846 18.640 1.00 48.34 101 ARG A O 1
ATOM 810 N N . GLY A 1 102 ? 11.959 13.035 16.574 1.00 47.12 102 GLY A N 1
ATOM 811 C CA . GLY A 1 102 ? 11.225 14.291 16.796 1.00 47.12 102 GLY A CA 1
ATOM 812 C C . GLY A 1 102 ? 11.931 15.596 16.430 1.00 47.12 102 GLY A C 1
ATOM 813 O O . GLY A 1 102 ? 11.600 16.622 17.017 1.00 47.12 102 GLY A O 1
ATOM 814 N N . VAL A 1 103 ? 12.870 15.582 15.482 1.00 47.94 103 VAL A N 1
ATOM 815 C CA . VAL A 1 103 ? 13.470 16.822 14.973 1.00 47.94 103 VAL A CA 1
ATOM 816 C C . VAL A 1 103 ? 13.279 16.894 13.459 1.00 47.94 103 VAL A C 1
ATOM 818 O O . VAL A 1 103 ? 13.630 15.922 12.786 1.00 47.94 103 VAL A O 1
ATOM 821 N N . PRO A 1 104 ? 12.697 17.981 12.915 1.00 49.31 104 PRO A N 1
ATOM 822 C CA . PRO A 1 104 ? 12.673 18.201 11.474 1.00 49.31 104 PRO A CA 1
ATOM 823 C C . PRO A 1 104 ? 14.106 18.211 10.930 1.00 49.31 104 PRO A C 1
ATOM 825 O O . PRO A 1 104 ? 15.038 18.674 11.592 1.00 49.31 104 PRO A O 1
ATOM 828 N N . GLN A 1 105 ? 14.290 17.647 9.739 1.00 44.19 105 GLN A N 1
ATOM 829 C CA . GLN A 1 105 ? 15.600 17.502 9.116 1.00 44.19 105 GLN A CA 1
ATOM 830 C C . GLN A 1 105 ? 16.294 18.871 8.984 1.00 44.19 105 GLN A C 1
ATOM 832 O O . GLN A 1 105 ? 15.752 19.775 8.358 1.00 44.19 105 GLN A O 1
ATOM 837 N N . GLY A 1 106 ? 17.481 19.011 9.589 1.00 51.53 106 GLY A N 1
ATOM 838 C CA . GLY A 1 106 ? 18.316 20.219 9.506 1.00 51.53 106 GLY A CA 1
ATOM 839 C C . GLY A 1 106 ? 18.345 21.114 10.751 1.00 51.53 106 GLY A C 1
ATOM 840 O O . GLY A 1 106 ? 19.157 22.029 10.796 1.00 51.53 106 GLY A O 1
ATOM 841 N N . LEU A 1 107 ? 17.532 20.847 11.778 1.00 52.97 107 LEU A N 1
ATOM 842 C CA . LEU A 1 107 ? 17.585 21.574 13.056 1.00 52.97 107 LEU A CA 1
ATOM 843 C C . LEU A 1 107 ? 18.128 20.681 14.175 1.00 52.97 107 LEU A C 1
ATOM 845 O O . LEU A 1 107 ? 17.942 19.464 14.154 1.00 52.97 107 LEU A O 1
ATOM 849 N N . ALA A 1 108 ? 18.802 21.266 15.166 1.00 56.03 108 ALA A N 1
ATOM 850 C CA . ALA A 1 108 ? 19.135 20.550 16.391 1.00 56.03 108 ALA A CA 1
ATOM 851 C C . ALA A 1 108 ? 17.862 20.376 17.251 1.00 56.03 108 ALA A C 1
ATOM 853 O O . ALA A 1 108 ? 16.958 21.214 17.196 1.00 56.03 108 ALA A O 1
ATOM 854 N N . PRO A 1 109 ? 17.762 19.327 18.097 1.00 54.91 109 PRO A N 1
ATOM 855 C CA . PRO A 1 109 ? 16.601 19.114 18.970 1.00 54.91 109 PRO A CA 1
ATOM 856 C C . PRO A 1 109 ? 16.252 20.325 19.847 1.00 54.91 109 PRO A C 1
ATOM 858 O O . PRO A 1 109 ? 15.096 20.479 20.245 1.00 54.91 109 PRO A O 1
ATOM 861 N N . ALA A 1 110 ? 17.239 21.177 20.138 1.00 60.16 110 ALA A N 1
ATOM 862 C CA . ALA A 1 110 ? 17.106 22.388 20.936 1.00 60.16 110 ALA A CA 1
ATOM 863 C C . ALA A 1 110 ? 16.328 23.511 20.221 1.00 60.16 110 ALA A C 1
ATOM 865 O O . ALA A 1 110 ? 15.549 24.194 20.885 1.00 60.16 110 ALA A O 1
ATOM 866 N N . ASP A 1 111 ? 16.442 23.615 18.893 1.00 61.88 111 ASP A N 1
ATOM 867 C CA . ASP A 1 111 ? 15.950 24.753 18.096 1.00 61.88 111 ASP A CA 1
ATOM 868 C C . ASP A 1 111 ? 14.537 24.543 17.529 1.00 61.88 111 ASP A C 1
ATOM 870 O O . ASP A 1 111 ? 13.925 25.453 16.971 1.00 61.88 111 ASP A O 1
ATOM 874 N N . ALA A 1 112 ? 13.982 23.335 17.671 1.00 64.75 112 ALA A N 1
ATOM 875 C CA . ALA A 1 112 ? 12.628 23.036 17.220 1.00 64.75 112 ALA A CA 1
ATOM 876 C C . ALA A 1 112 ? 11.585 23.819 18.039 1.00 64.75 112 ALA A C 1
ATOM 878 O O . ALA A 1 112 ? 11.488 23.677 19.264 1.00 64.75 112 ALA A O 1
ATOM 879 N N . THR A 1 113 ? 10.749 24.599 17.349 1.00 72.38 113 THR A N 1
ATOM 880 C CA . THR A 1 113 ? 9.676 25.385 17.977 1.00 72.38 113 THR A CA 1
ATOM 881 C C . THR A 1 113 ? 8.624 24.455 18.600 1.00 72.38 113 THR A C 1
ATOM 883 O O . THR A 1 113 ? 8.382 23.353 18.104 1.00 72.38 113 THR A O 1
ATOM 886 N N . ALA A 1 114 ? 7.937 24.886 19.665 1.00 64.81 114 ALA A N 1
ATOM 887 C CA . ALA A 1 114 ? 6.895 24.093 20.336 1.00 64.81 114 ALA A CA 1
ATOM 888 C C . ALA A 1 114 ? 5.781 23.600 19.385 1.00 64.81 114 ALA A C 1
ATOM 890 O O . ALA A 1 114 ? 5.277 22.493 19.552 1.00 64.81 114 ALA A O 1
ATOM 891 N N . SER A 1 115 ? 5.440 24.374 18.350 1.00 60.47 115 SER A N 1
ATOM 892 C CA . SER A 1 115 ? 4.487 23.992 17.297 1.00 60.47 115 SER A CA 1
ATOM 893 C C . SER A 1 115 ? 5.003 22.860 16.402 1.00 60.47 115 SER A C 1
ATOM 895 O O . SER A 1 115 ? 4.243 21.957 16.063 1.00 60.47 115 SER A O 1
ATOM 897 N N . GLN A 1 116 ? 6.295 22.865 16.062 1.00 62.25 116 GLN A N 1
ATOM 898 C CA . GLN A 1 116 ? 6.952 21.815 15.276 1.00 62.25 116 GLN A CA 1
ATOM 899 C C . GLN A 1 116 ? 7.126 20.537 16.099 1.00 62.25 116 GLN A C 1
ATOM 901 O O . GLN A 1 116 ? 6.902 19.445 15.585 1.00 62.25 116 GLN A O 1
ATOM 906 N N . ARG A 1 117 ? 7.435 20.664 17.396 1.00 58.88 117 ARG A N 1
ATOM 907 C CA . ARG A 1 117 ? 7.432 19.532 18.334 1.00 58.88 117 ARG A CA 1
ATOM 908 C C . ARG A 1 117 ? 6.029 18.944 18.484 1.00 58.88 117 ARG A C 1
ATOM 910 O O . ARG A 1 117 ? 5.883 17.738 18.364 1.00 58.88 117 ARG A O 1
ATOM 917 N N . ALA A 1 118 ? 4.995 19.774 18.630 1.00 58.12 118 ALA A N 1
ATOM 918 C CA . ALA A 1 118 ? 3.605 19.324 18.692 1.00 58.12 118 ALA A CA 1
ATOM 919 C C . ALA A 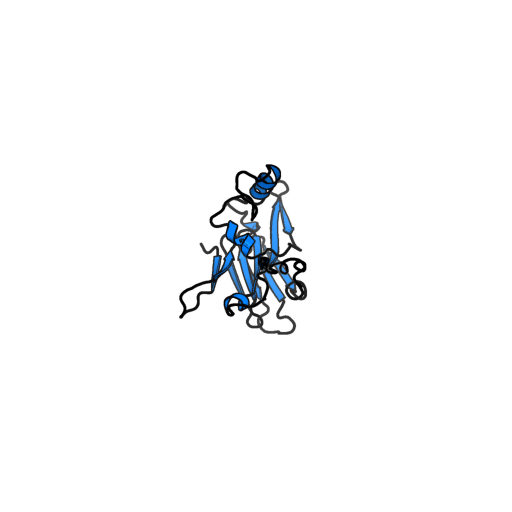1 118 ? 3.120 18.695 17.372 1.00 58.12 118 ALA A C 1
ATOM 921 O O . ALA A 1 118 ? 2.351 17.739 17.398 1.00 58.12 118 ALA A O 1
ATOM 922 N N . ALA A 1 119 ? 3.565 19.190 16.212 1.00 58.16 119 ALA A N 1
ATOM 923 C CA . ALA A 1 119 ? 3.282 18.579 14.913 1.00 58.16 119 ALA A CA 1
ATOM 924 C C . ALA A 1 119 ? 3.998 17.228 14.758 1.00 58.16 119 ALA A C 1
ATOM 926 O O . ALA A 1 119 ? 3.358 16.252 14.384 1.00 58.16 119 ALA A O 1
ATOM 927 N N . ALA A 1 120 ? 5.272 17.139 15.148 1.00 56.97 120 ALA A N 1
ATOM 928 C CA . ALA A 1 120 ? 6.020 15.884 15.203 1.00 56.97 120 ALA A CA 1
ATOM 929 C C . ALA A 1 120 ? 5.445 14.906 16.244 1.00 56.97 120 ALA A C 1
ATOM 931 O O . ALA A 1 120 ? 5.544 13.697 16.076 1.00 56.97 120 ALA A O 1
ATOM 932 N N . GLU A 1 121 ? 4.821 15.401 17.315 1.00 51.94 121 GLU A N 1
ATOM 933 C CA . GLU A 1 121 ? 4.089 14.608 18.308 1.00 51.94 121 GLU A CA 1
ATOM 934 C C . GLU A 1 121 ? 2.696 14.183 17.838 1.00 51.94 121 GLU A C 1
ATOM 936 O O . GLU A 1 121 ? 2.255 13.093 18.181 1.00 51.94 121 GLU A O 1
ATOM 941 N N . ARG A 1 122 ? 2.020 14.978 17.005 1.00 52.53 122 ARG A N 1
ATOM 942 C CA . ARG A 1 122 ? 0.813 14.541 16.286 1.00 52.53 122 ARG A CA 1
ATOM 943 C C . ARG A 1 122 ? 1.150 13.522 15.205 1.00 52.53 122 ARG A C 1
ATOM 945 O O . ARG A 1 122 ? 0.387 12.594 14.986 1.00 52.53 122 ARG A O 1
ATOM 952 N N . GLU A 1 123 ? 2.307 13.665 14.563 1.00 51.72 123 GLU A N 1
ATOM 953 C CA . GLU A 1 123 ? 2.866 12.645 13.681 1.00 51.72 123 GLU A CA 1
ATOM 954 C C . GLU A 1 123 ? 3.492 11.477 14.455 1.00 51.72 123 GLU A C 1
ATOM 956 O O . GLU A 1 123 ? 3.749 10.437 13.850 1.00 51.72 123 GLU A O 1
ATOM 961 N N . ARG A 1 124 ? 3.682 11.572 15.781 1.00 51.44 124 ARG A N 1
ATOM 962 C CA . ARG A 1 124 ? 3.930 10.415 16.656 1.00 51.44 124 ARG A CA 1
ATOM 963 C C . ARG A 1 124 ? 2.609 9.692 16.892 1.00 51.44 124 ARG A C 1
ATOM 965 O O . ARG A 1 124 ? 2.096 9.641 18.007 1.00 51.44 124 ARG A O 1
ATOM 972 N N . ASP A 1 125 ? 2.134 9.008 15.862 1.00 51.69 125 ASP A N 1
ATOM 973 C CA . ASP A 1 125 ? 1.319 7.822 16.091 1.00 51.69 125 ASP A CA 1
ATOM 974 C C . ASP A 1 125 ? 2.238 6.800 16.769 1.00 51.69 125 ASP A C 1
ATOM 976 O O . ASP A 1 125 ? 3.107 6.191 16.135 1.00 51.69 125 ASP A O 1
ATOM 980 N N . GLY A 1 126 ? 2.130 6.714 18.097 1.00 49.84 126 GLY A N 1
ATOM 981 C CA . GLY A 1 126 ? 2.825 5.717 18.897 1.00 49.84 126 GLY A CA 1
ATOM 982 C C . GLY A 1 126 ? 2.504 4.311 18.396 1.00 49.84 126 GLY A C 1
ATOM 983 O O . GLY A 1 126 ? 1.433 4.059 17.850 1.00 49.84 126 GLY A O 1
ATOM 984 N N . PHE A 1 127 ? 3.440 3.385 18.597 1.00 52.84 127 PHE A N 1
ATOM 985 C CA . PHE A 1 127 ? 3.211 1.959 18.388 1.00 52.84 127 PHE A CA 1
ATOM 986 C C . PHE A 1 127 ? 2.115 1.502 19.358 1.00 52.84 127 PHE A C 1
ATOM 988 O O . PHE A 1 127 ? 2.380 1.213 20.523 1.00 52.84 127 PHE A O 1
ATOM 995 N N . GLY A 1 128 ? 0.872 1.528 18.898 1.00 57.34 128 GLY A N 1
ATOM 996 C CA . GLY A 1 128 ? -0.314 1.292 19.703 1.00 57.34 128 GLY A CA 1
ATOM 997 C C . GLY A 1 128 ? -1.346 0.533 18.892 1.00 57.34 128 GLY A C 1
ATOM 998 O O . GLY A 1 128 ? -1.337 0.568 17.667 1.00 57.34 128 GLY A O 1
ATOM 999 N N . THR A 1 129 ? -2.205 -0.186 19.604 1.00 67.94 129 THR A N 1
ATOM 1000 C CA . THR A 1 129 ? -3.272 -1.041 19.085 1.00 67.94 129 THR A CA 1
ATOM 1001 C C . THR A 1 129 ? -4.137 -0.284 18.071 1.00 67.94 129 THR A C 1
ATOM 1003 O O . THR A 1 129 ? -5.049 0.457 18.452 1.00 67.94 129 THR A O 1
ATOM 1006 N N . TRP A 1 130 ? -3.822 -0.429 16.779 1.00 78.75 130 TRP A N 1
ATOM 1007 C CA . TRP A 1 130 ? -4.678 0.037 15.690 1.00 78.75 130 TRP A CA 1
ATOM 1008 C C . TRP A 1 130 ? -6.045 -0.620 15.828 1.00 78.75 130 TRP A C 1
ATOM 1010 O O . TRP A 1 130 ? -6.149 -1.765 16.272 1.00 78.75 130 TRP A O 1
ATOM 1020 N N . GLU A 1 131 ? -7.096 0.110 15.463 1.00 87.31 131 GLU A N 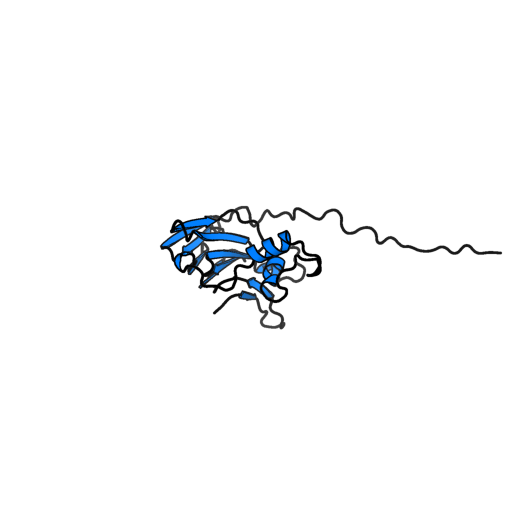1
ATOM 1021 C CA . GLU A 1 131 ? -8.421 -0.492 15.404 1.00 87.31 131 GLU A CA 1
ATOM 1022 C C . GLU A 1 131 ? -8.393 -1.645 14.384 1.00 87.31 131 GLU A C 1
ATOM 1024 O O . GLU A 1 131 ? -8.052 -1.413 13.226 1.00 87.31 131 GLU A O 1
ATOM 1029 N N . PRO A 1 132 ? -8.779 -2.880 14.742 1.00 89.12 132 PRO A N 1
ATOM 1030 C CA . PRO A 1 132 ? -8.707 -3.997 13.804 1.00 89.12 132 PRO A CA 1
ATOM 1031 C C . PRO A 1 132 ? -9.478 -3.741 12.504 1.00 89.12 132 PRO A C 1
ATOM 1033 O O . PRO A 1 132 ? -9.028 -4.147 11.441 1.00 89.12 132 PRO A O 1
ATOM 1036 N N . ARG A 1 133 ? -10.594 -3.001 12.572 1.00 91.69 133 ARG A N 1
ATOM 1037 C CA . ARG A 1 133 ? -11.451 -2.666 11.422 1.00 91.69 133 ARG A CA 1
ATOM 1038 C C . ARG A 1 133 ? -10.771 -1.798 10.363 1.00 91.69 133 ARG A C 1
ATOM 1040 O O . ARG A 1 133 ? -11.233 -1.811 9.226 1.00 91.69 133 ARG A O 1
ATOM 1047 N N . ILE A 1 134 ? -9.727 -1.041 10.712 1.00 93.50 134 ILE A N 1
ATOM 1048 C CA . ILE A 1 134 ? -9.027 -0.193 9.734 1.00 93.50 134 ILE A CA 1
ATOM 1049 C C . ILE A 1 134 ? -7.961 -0.963 8.952 1.00 93.50 134 ILE A C 1
ATOM 1051 O O . ILE A 1 134 ? -7.503 -0.463 7.933 1.00 93.50 134 ILE A O 1
ATOM 1055 N N . ALA A 1 135 ? -7.576 -2.166 9.390 1.00 93.81 135 ALA A N 1
ATOM 1056 C CA . ALA A 1 135 ? -6.509 -2.927 8.754 1.00 93.81 135 ALA A CA 1
ATOM 1057 C C . ALA A 1 135 ? -6.835 -3.282 7.296 1.00 93.81 135 ALA A C 1
ATOM 1059 O O . ALA A 1 135 ? -7.976 -3.597 6.953 1.00 93.81 135 ALA A O 1
ATOM 1060 N N . ILE A 1 136 ? -5.809 -3.281 6.448 1.00 95.88 136 ILE A N 1
ATOM 1061 C CA . ILE A 1 136 ? -5.901 -3.763 5.068 1.00 95.88 136 ILE A CA 1
ATOM 1062 C C . ILE A 1 136 ? -5.228 -5.127 5.035 1.00 95.88 136 ILE A C 1
ATOM 1064 O O . ILE A 1 136 ? -4.059 -5.245 5.393 1.00 95.88 136 ILE A O 1
ATOM 1068 N N . HIS A 1 137 ? -5.984 -6.158 4.673 1.00 95.31 137 HIS A N 1
ATOM 1069 C CA . HIS A 1 137 ? -5.548 -7.547 4.783 1.00 95.31 137 HIS A CA 1
ATOM 1070 C C . HIS A 1 137 ? -4.924 -8.093 3.513 1.00 95.31 137 HIS A C 1
ATOM 1072 O O . HIS A 1 137 ? -4.077 -8.973 3.606 1.00 95.31 137 HIS A O 1
ATOM 1078 N N . CYS A 1 138 ? -5.356 -7.613 2.352 1.00 95.94 138 CYS A N 1
ATOM 1079 C CA . CYS A 1 138 ? -4.867 -8.117 1.080 1.00 95.94 138 CYS A CA 1
ATOM 1080 C C . CYS A 1 138 ? -4.844 -7.031 0.012 1.00 95.94 138 CYS A C 1
ATOM 1082 O O . CYS A 1 138 ? -5.624 -6.074 0.056 1.00 95.94 138 CYS A O 1
ATOM 1084 N N . ALA A 1 139 ? -3.953 -7.207 -0.956 1.00 96.81 139 ALA A N 1
ATOM 1085 C CA . ALA A 1 139 ? -3.877 -6.410 -2.164 1.00 96.81 139 ALA A CA 1
ATOM 1086 C C . ALA A 1 139 ? -3.553 -7.307 -3.368 1.00 96.81 139 ALA A C 1
ATOM 1088 O O . ALA A 1 139 ? -2.880 -8.323 -3.238 1.00 96.81 139 ALA A O 1
ATOM 1089 N N . ALA A 1 140 ? -4.027 -6.944 -4.556 1.00 96.56 140 ALA A N 1
ATOM 1090 C CA . ALA A 1 140 ? -3.732 -7.677 -5.782 1.00 96.56 140 ALA A CA 1
ATOM 1091 C C . ALA A 1 140 ? -3.723 -6.743 -6.991 1.00 96.56 140 ALA A C 1
ATOM 1093 O O . ALA A 1 140 ? -4.681 -6.008 -7.237 1.00 96.56 140 ALA A O 1
ATOM 1094 N N . TRP A 1 141 ? -2.642 -6.801 -7.762 1.00 95.88 141 TRP A N 1
ATOM 1095 C CA . TRP A 1 141 ? -2.560 -6.153 -9.066 1.00 95.88 141 TRP A CA 1
ATOM 1096 C C . TRP A 1 141 ? -3.311 -6.964 -10.117 1.00 95.88 141 TRP A C 1
ATOM 1098 O O . TRP A 1 141 ? -3.447 -8.178 -9.986 1.00 95.88 141 TRP A O 1
ATOM 1108 N N . GLN A 1 142 ? -3.766 -6.307 -11.183 1.00 93.94 142 GLN A N 1
ATOM 1109 C CA . GLN A 1 142 ? -4.274 -6.994 -12.370 1.00 93.94 142 GLN A CA 1
ATOM 1110 C C . GLN A 1 142 ? -3.171 -7.880 -12.988 1.00 93.94 142 GLN A C 1
ATOM 1112 O O . GLN A 1 142 ? -2.196 -7.333 -13.507 1.00 93.94 142 GLN A O 1
ATOM 1117 N N . PRO A 1 143 ? -3.309 -9.223 -12.995 1.00 90.69 143 PRO A N 1
ATOM 1118 C CA . PRO A 1 143 ? -2.211 -10.116 -13.374 1.00 90.69 143 PRO A CA 1
ATOM 1119 C C . PRO A 1 143 ? -1.849 -10.128 -14.865 1.00 90.69 143 PRO A C 1
ATOM 1121 O O . PRO A 1 143 ? -0.699 -10.373 -15.205 1.00 90.69 143 PRO A O 1
ATOM 1124 N N . SER A 1 144 ? -2.807 -9.935 -15.781 1.00 87.38 144 SER A N 1
ATOM 1125 C CA . SER A 1 144 ? -2.608 -10.388 -17.175 1.00 87.38 144 SER A CA 1
ATOM 1126 C C . SER A 1 144 ? -2.862 -9.345 -18.260 1.00 87.38 144 SER A C 1
ATOM 1128 O O . SER A 1 144 ? -2.312 -9.441 -19.358 1.00 87.38 144 SER A O 1
ATOM 1130 N N . ARG A 1 145 ? -3.693 -8.331 -18.001 1.00 88.94 145 ARG A N 1
ATOM 1131 C CA . ARG A 1 145 ? -4.093 -7.363 -19.030 1.00 88.94 145 ARG A CA 1
ATOM 1132 C C . ARG A 1 145 ? -3.240 -6.102 -18.961 1.00 88.94 145 ARG A C 1
ATOM 1134 O O . ARG A 1 145 ? -3.531 -5.217 -18.165 1.00 88.94 145 ARG A O 1
ATOM 1141 N N . LEU A 1 146 ? -2.286 -5.960 -19.885 1.00 86.31 146 LEU A N 1
ATOM 1142 C CA . LEU A 1 146 ? -1.379 -4.803 -19.964 1.00 86.31 146 LEU A CA 1
ATOM 1143 C C . LEU A 1 146 ? -2.105 -3.446 -19.976 1.00 86.31 146 LEU A C 1
ATOM 1145 O O . LEU A 1 146 ? -1.720 -2.525 -19.264 1.00 86.31 146 LEU A O 1
ATOM 1149 N N . ALA A 1 147 ? -3.216 -3.329 -20.711 1.00 87.56 147 ALA A N 1
ATOM 1150 C CA . ALA A 1 147 ? -4.016 -2.098 -20.738 1.00 87.56 147 ALA A CA 1
ATOM 1151 C C . ALA A 1 147 ? -4.586 -1.708 -19.359 1.00 87.56 147 ALA A C 1
ATOM 1153 O O . ALA A 1 147 ? -4.959 -0.560 -19.139 1.00 87.56 147 ALA A O 1
ATOM 1154 N N . GLN A 1 148 ? -4.688 -2.656 -18.433 1.00 88.69 148 GLN A N 1
ATOM 1155 C CA . GLN A 1 148 ? -5.186 -2.481 -17.071 1.00 88.69 148 GLN A CA 1
ATOM 1156 C C . GLN A 1 148 ? -4.091 -2.762 -16.035 1.00 88.69 148 GLN A C 1
ATOM 1158 O O . GLN A 1 148 ? -4.412 -3.005 -14.881 1.00 88.69 148 GLN A O 1
ATOM 1163 N N . ALA A 1 149 ? -2.815 -2.711 -16.425 1.00 88.88 149 ALA A N 1
ATOM 1164 C CA . ALA A 1 149 ? -1.711 -3.040 -15.529 1.00 88.88 149 ALA A CA 1
ATOM 1165 C C . ALA A 1 149 ? -1.722 -2.180 -14.252 1.00 88.88 149 ALA A C 1
ATOM 1167 O O . ALA A 1 149 ? -1.473 -2.690 -13.173 1.00 88.88 149 ALA A O 1
ATOM 1168 N N . GLY A 1 150 ? -2.125 -0.907 -14.351 1.00 90.31 150 GLY A N 1
ATOM 1169 C CA . GLY A 1 150 ? -2.264 -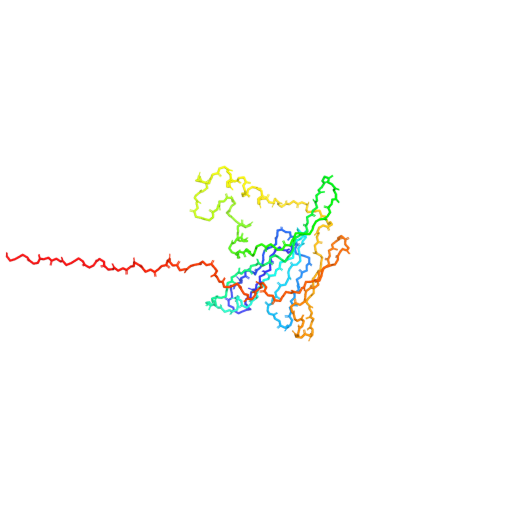0.011 -13.196 1.00 90.31 150 GLY A CA 1
ATOM 1170 C C . GLY A 1 150 ? -3.497 -0.248 -12.310 1.00 90.31 150 GLY A C 1
ATOM 1171 O O . GLY A 1 150 ? -3.796 0.609 -11.485 1.00 90.31 150 GLY A O 1
ATOM 1172 N N . VAL A 1 151 ? -4.259 -1.330 -12.494 1.00 93.94 151 VAL A N 1
ATOM 1173 C CA . VAL A 1 151 ? -5.414 -1.644 -11.637 1.00 93.94 151 VAL A CA 1
ATOM 1174 C C . VAL A 1 151 ? -4.953 -2.412 -10.401 1.00 93.94 151 VAL A C 1
ATOM 1176 O O . VAL A 1 151 ? -4.335 -3.471 -10.524 1.00 93.94 151 VAL A O 1
ATOM 1179 N N . LEU A 1 152 ? -5.305 -1.897 -9.223 1.00 95.19 152 LEU A N 1
ATOM 1180 C CA . LEU A 1 152 ? -4.992 -2.474 -7.918 1.00 95.19 152 LEU A CA 1
ATOM 1181 C C . LEU A 1 152 ? -6.274 -2.678 -7.112 1.00 95.19 152 LEU A C 1
ATOM 1183 O O . LEU A 1 152 ? -7.017 -1.731 -6.875 1.00 95.19 152 LEU A O 1
ATOM 1187 N N . ALA A 1 153 ? -6.527 -3.904 -6.668 1.00 96.69 153 ALA A N 1
ATOM 1188 C CA . ALA A 1 153 ? -7.597 -4.220 -5.731 1.00 96.69 153 ALA A CA 1
ATOM 1189 C C . ALA A 1 153 ? -7.034 -4.388 -4.317 1.00 96.69 153 ALA A C 1
ATOM 1191 O O . ALA A 1 153 ? -5.927 -4.893 -4.143 1.00 96.69 153 ALA A O 1
ATOM 1192 N N . SER A 1 154 ? -7.799 -3.990 -3.306 1.00 96.94 154 SER A N 1
ATOM 1193 C CA . SER A 1 154 ? -7.419 -4.114 -1.898 1.00 96.94 154 SER A CA 1
ATOM 1194 C C . SER A 1 154 ? -8.624 -4.427 -1.013 1.00 96.94 154 SER A C 1
ATOM 1196 O O . SER A 1 154 ? -9.719 -3.896 -1.216 1.00 96.94 154 SER A O 1
ATOM 1198 N N . GLY A 1 155 ? -8.427 -5.326 -0.048 1.00 97.12 155 GLY A N 1
ATOM 1199 C CA . GLY A 1 155 ? -9.456 -5.804 0.875 1.00 97.12 155 GLY A CA 1
ATOM 1200 C C . GLY A 1 155 ? -9.164 -5.389 2.313 1.00 97.12 155 GLY A C 1
ATOM 1201 O O . GLY A 1 155 ? -8.066 -5.602 2.829 1.00 97.12 155 GLY A O 1
ATOM 1202 N N . MET A 1 156 ? -10.159 -4.798 2.969 1.00 95.56 156 MET A N 1
ATOM 1203 C CA . MET A 1 156 ? -10.066 -4.287 4.337 1.00 95.56 156 MET A CA 1
ATOM 1204 C C . MET A 1 156 ? -10.715 -5.236 5.348 1.00 95.56 156 MET A C 1
ATOM 1206 O O . MET A 1 156 ? -11.668 -5.951 5.040 1.00 95.56 156 MET A O 1
ATOM 1210 N N . ALA A 1 157 ? -10.258 -5.176 6.597 1.00 93.88 157 ALA A N 1
ATOM 1211 C CA . ALA A 1 157 ? -10.820 -5.909 7.733 1.00 93.88 157 ALA A CA 1
ATOM 1212 C C . ALA A 1 157 ? -12.280 -5.546 8.034 1.00 93.88 157 ALA A C 1
ATOM 1214 O O . ALA A 1 157 ? -13.029 -6.351 8.583 1.00 93.88 157 ALA A O 1
ATOM 1215 N N . SER A 1 158 ? -12.704 -4.339 7.660 1.00 93.56 158 SER A N 1
ATOM 1216 C CA . SER A 1 158 ? -14.095 -3.892 7.747 1.00 93.56 158 SER A CA 1
ATOM 1217 C C . SER A 1 158 ? -15.044 -4.597 6.767 1.00 93.56 158 SER A C 1
ATOM 1219 O O . SER A 1 158 ? -16.250 -4.384 6.855 1.00 93.56 158 SER A O 1
ATOM 1221 N N . GLY A 1 159 ? -14.529 -5.412 5.838 1.00 94.00 159 GLY A N 1
ATOM 1222 C CA . GLY A 1 159 ? -15.304 -6.034 4.759 1.00 94.00 159 GLY A CA 1
ATOM 1223 C C . GLY A 1 159 ? -15.461 -5.147 3.522 1.00 94.00 159 GLY A C 1
ATOM 1224 O O . GLY A 1 159 ? -16.105 -5.546 2.554 1.00 94.00 159 GLY A O 1
ATOM 1225 N N . LEU A 1 160 ? -14.869 -3.950 3.532 1.00 94.69 160 LEU A N 1
ATOM 1226 C CA . LEU A 1 160 ? -14.813 -3.087 2.359 1.00 94.69 160 LEU A CA 1
ATOM 1227 C C . LEU A 1 160 ? -13.751 -3.583 1.372 1.00 94.69 160 LEU A C 1
ATOM 1229 O O . LEU A 1 160 ? -12.702 -4.101 1.761 1.00 94.69 160 LEU A O 1
ATOM 1233 N N . VAL A 1 161 ? -14.006 -3.348 0.088 1.00 96.38 161 VAL A N 1
ATOM 1234 C CA . VAL A 1 161 ? -13.054 -3.577 -1.000 1.00 96.38 161 VAL A CA 1
ATOM 1235 C C . VAL A 1 161 ? -12.918 -2.288 -1.789 1.00 96.38 161 VAL A C 1
ATOM 1237 O O . VAL A 1 161 ? -13.914 -1.617 -2.064 1.00 96.38 161 VAL A O 1
ATOM 1240 N N . ARG A 1 162 ? -11.687 -1.949 -2.157 1.00 94.88 162 ARG A N 1
ATOM 1241 C CA . ARG A 1 162 ? -11.384 -0.805 -3.009 1.00 94.88 162 ARG A CA 1
ATOM 1242 C C . ARG A 1 162 ? -10.630 -1.265 -4.247 1.00 94.88 162 ARG A C 1
ATOM 1244 O O . ARG A 1 162 ? -9.756 -2.126 -4.162 1.00 94.88 162 ARG A O 1
ATOM 1251 N N . ILE A 1 163 ? -10.994 -0.694 -5.391 1.00 95.25 163 ILE A N 1
ATOM 1252 C CA . ILE A 1 163 ? -10.316 -0.899 -6.669 1.00 95.25 163 ILE A CA 1
ATOM 1253 C C . ILE A 1 163 ? -9.834 0.464 -7.148 1.00 95.25 163 ILE A C 1
ATOM 1255 O O . ILE A 1 163 ? -10.642 1.364 -7.368 1.00 95.25 163 ILE A O 1
ATOM 1259 N N . ASP A 1 164 ? -8.525 0.589 -7.320 1.00 92.38 164 ASP A N 1
ATOM 1260 C CA . ASP A 1 164 ? -7.849 1.798 -7.765 1.00 92.38 164 ASP A CA 1
ATOM 1261 C C . ASP A 1 164 ? -7.305 1.631 -9.180 1.00 92.38 164 ASP A C 1
ATOM 1263 O O . ASP A 1 164 ? -6.789 0.575 -9.550 1.00 92.38 164 ASP A O 1
ATOM 1267 N N . ILE A 1 165 ? -7.403 2.699 -9.974 1.00 90.94 165 ILE A N 1
ATOM 1268 C CA . ILE A 1 165 ? -6.807 2.788 -11.309 1.00 90.94 165 ILE A CA 1
ATOM 1269 C C . ILE A 1 165 ? -5.672 3.808 -11.248 1.00 90.94 165 ILE A C 1
ATOM 1271 O O . ILE A 1 165 ? -5.874 5.015 -11.364 1.00 90.94 165 ILE A O 1
ATOM 1275 N N . LEU A 1 166 ? -4.453 3.313 -11.083 1.00 84.62 166 LEU A N 1
ATOM 1276 C CA . LEU A 1 166 ? -3.250 4.115 -10.902 1.00 84.62 166 LEU A CA 1
ATOM 1277 C C . LEU A 1 166 ? -2.681 4.482 -12.271 1.00 84.62 166 LEU A C 1
ATOM 1279 O O . LEU A 1 166 ? -1.753 3.845 -12.767 1.00 84.62 166 LEU A O 1
ATOM 1283 N N . ARG A 1 167 ? -3.304 5.463 -12.933 1.00 65.75 167 ARG A N 1
ATOM 1284 C CA . ARG A 1 167 ? -2.953 5.806 -14.319 1.00 65.75 167 ARG A CA 1
ATOM 1285 C C . ARG A 1 167 ? -2.079 7.041 -14.509 1.00 65.75 167 ARG A C 1
ATOM 1287 O O . ARG A 1 167 ? -1.388 7.079 -15.515 1.00 65.75 167 ARG A O 1
ATOM 1294 N N . GLU A 1 168 ? -2.028 8.011 -13.593 1.00 53.25 168 GLU A N 1
ATOM 1295 C CA . GLU A 1 168 ? -1.406 9.309 -13.948 1.00 53.25 168 GLU A CA 1
ATOM 1296 C C . GLU A 1 168 ? -0.603 10.007 -12.833 1.00 53.25 168 GLU A C 1
ATOM 1298 O O . GLU A 1 168 ? 0.277 10.805 -13.142 1.00 53.25 168 GLU A O 1
ATOM 1303 N N . GLN A 1 169 ? -0.793 9.678 -11.550 1.00 48.59 169 GLN A N 1
ATOM 1304 C CA . GLN A 1 169 ? -0.078 10.361 -10.452 1.00 48.59 169 GLN A CA 1
ATOM 1305 C C . GLN A 1 169 ? 1.326 9.813 -10.156 1.00 48.59 169 GLN A C 1
ATOM 1307 O O . GLN A 1 169 ? 2.175 10.547 -9.666 1.00 48.59 169 GLN A O 1
ATOM 1312 N N . VAL A 1 170 ? 1.604 8.547 -10.486 1.00 48.50 170 VAL A N 1
ATOM 1313 C CA . VAL A 1 170 ? 2.897 7.898 -10.175 1.00 48.50 170 VAL A CA 1
ATOM 1314 C C . VAL A 1 170 ? 3.961 8.167 -11.253 1.00 48.50 170 VAL A C 1
ATOM 1316 O O . VAL A 1 170 ? 5.154 8.019 -10.998 1.00 48.50 170 VAL A O 1
ATOM 1319 N N . PHE A 1 171 ? 3.551 8.583 -12.459 1.00 44.50 171 PHE A N 1
ATOM 1320 C CA . PHE A 1 171 ? 4.438 8.723 -13.625 1.00 44.50 171 PHE A CA 1
ATOM 1321 C C . PHE A 1 171 ? 4.716 10.175 -14.051 1.00 44.50 171 PHE A C 1
ATOM 1323 O O . PHE A 1 171 ? 5.646 10.396 -14.819 1.00 44.50 171 PHE A O 1
ATOM 1330 N N . ASN A 1 172 ? 3.962 11.159 -13.541 1.00 39.31 172 ASN A N 1
ATOM 1331 C CA . ASN A 1 172 ? 4.105 12.586 -13.878 1.00 39.31 172 ASN A CA 1
ATOM 1332 C C . ASN A 1 172 ? 4.644 13.447 -12.725 1.00 39.31 172 ASN A C 1
ATOM 1334 O O . ASN A 1 172 ? 4.480 14.667 -12.725 1.00 39.31 172 ASN A O 1
ATOM 1338 N N . LEU A 1 173 ? 5.334 12.847 -11.754 1.00 46.81 173 LEU A N 1
ATOM 1339 C CA . LEU A 1 173 ? 6.127 13.616 -10.800 1.00 46.81 173 LEU A CA 1
ATOM 1340 C C . LEU A 1 173 ? 7.407 14.092 -11.500 1.00 46.81 173 LEU A C 1
ATOM 1342 O O . LEU A 1 173 ? 8.488 13.539 -11.306 1.00 46.81 173 LEU A O 1
ATOM 1346 N N . ARG A 1 174 ? 7.285 15.141 -12.327 1.00 39.12 174 ARG A N 1
ATOM 1347 C CA . ARG A 1 174 ? 8.398 16.083 -12.487 1.00 39.12 174 ARG A CA 1
ATOM 1348 C C . ARG A 1 174 ? 8.749 16.533 -11.075 1.00 39.12 174 ARG A C 1
ATOM 1350 O O . ARG A 1 174 ? 7.855 16.936 -10.334 1.00 39.12 174 ARG A O 1
ATOM 1357 N N . ALA A 1 175 ? 10.019 16.421 -10.701 1.00 40.09 175 ALA A N 1
ATOM 1358 C CA . ALA A 1 175 ? 10.514 17.053 -9.492 1.00 40.09 175 ALA A CA 1
ATOM 1359 C C . ALA A 1 175 ? 10.162 18.545 -9.585 1.00 40.09 175 ALA A C 1
ATOM 1361 O O . ALA A 1 175 ? 10.749 19.276 -10.375 1.00 40.09 175 ALA A O 1
ATOM 1362 N N . GLN A 1 176 ? 9.128 18.981 -8.871 1.00 41.84 176 GLN A N 1
ATOM 1363 C CA . GLN A 1 176 ? 8.916 20.399 -8.643 1.00 41.84 176 GLN A CA 1
ATOM 1364 C C . GLN A 1 176 ? 9.862 20.782 -7.511 1.00 41.84 176 GLN A C 1
ATOM 1366 O O . GLN A 1 176 ? 9.592 20.473 -6.353 1.00 41.84 176 GLN A O 1
ATOM 1371 N N . GLY A 1 177 ? 10.979 21.409 -7.876 1.00 38.59 177 GLY A N 1
ATOM 1372 C CA . GLY A 1 177 ? 11.879 22.095 -6.953 1.00 38.59 177 GLY A CA 1
ATOM 1373 C C . GLY A 1 177 ? 13.336 21.673 -7.106 1.00 38.59 177 GLY A C 1
ATOM 1374 O O . GLY A 1 177 ? 13.692 20.563 -6.714 1.00 38.59 177 GLY A O 1
ATOM 1375 N N . GLY A 1 178 ? 14.157 22.580 -7.638 1.00 39.09 178 GLY A N 1
ATOM 1376 C CA . GLY A 1 178 ? 15.615 22.472 -7.610 1.00 39.09 178 GLY A CA 1
ATOM 1377 C C . GLY A 1 178 ? 16.343 23.099 -8.800 1.00 39.09 178 GLY A C 1
ATOM 1378 O O . GLY A 1 178 ? 17.328 22.525 -9.241 1.00 39.09 178 GLY A O 1
ATOM 1379 N N . GLU A 1 179 ? 15.857 24.209 -9.357 1.00 39.41 179 GLU A N 1
ATOM 1380 C CA . GLU A 1 179 ? 16.768 25.195 -9.956 1.00 39.41 179 GLU A CA 1
ATOM 1381 C C . GLU A 1 179 ? 17.177 26.113 -8.790 1.00 39.41 179 GLU A C 1
ATOM 1383 O O . GLU A 1 179 ? 16.329 26.399 -7.942 1.00 39.41 179 GLU A O 1
ATOM 1388 N N . ASP A 1 180 ? 18.454 26.486 -8.710 1.00 38.91 180 ASP A N 1
ATOM 1389 C CA . ASP A 1 180 ? 19.083 27.344 -7.682 1.00 38.91 180 ASP A CA 1
ATOM 1390 C C . ASP A 1 180 ? 19.734 26.625 -6.481 1.00 38.91 180 ASP A C 1
ATOM 1392 O O . ASP A 1 180 ? 19.555 27.005 -5.323 1.00 38.91 180 ASP A O 1
ATOM 1396 N N . ALA A 1 181 ? 20.533 25.591 -6.737 1.00 45.78 181 ALA A N 1
ATOM 1397 C CA . ALA A 1 181 ? 21.651 25.246 -5.859 1.00 45.78 181 ALA A CA 1
ATOM 1398 C C . ALA A 1 181 ? 22.674 24.474 -6.685 1.00 45.78 181 ALA A C 1
ATOM 1400 O O . ALA A 1 181 ? 22.430 23.305 -6.968 1.00 45.78 181 ALA A O 1
ATOM 1401 N N . ASP A 1 182 ? 23.719 25.171 -7.126 1.00 47.00 182 ASP A N 1
ATOM 1402 C CA . ASP A 1 182 ? 25.056 24.679 -7.498 1.00 47.00 182 ASP A CA 1
ATOM 1403 C C . ASP A 1 182 ? 25.563 25.508 -8.686 1.00 47.00 182 ASP A C 1
ATOM 1405 O O . ASP A 1 182 ? 25.421 25.097 -9.830 1.00 47.00 182 ASP A O 1
ATOM 1409 N N . ASP A 1 183 ? 26.067 26.707 -8.392 1.00 45.78 183 ASP A N 1
ATOM 1410 C CA . ASP A 1 183 ? 27.105 27.415 -9.157 1.00 45.78 183 ASP A CA 1
ATOM 1411 C C . ASP A 1 183 ? 27.502 28.638 -8.315 1.00 45.78 183 ASP A C 1
ATOM 1413 O O . ASP A 1 183 ? 26.814 29.650 -8.343 1.00 45.78 183 ASP A O 1
ATOM 1417 N N . ASP A 1 184 ? 28.510 28.473 -7.454 1.00 42.94 184 ASP A N 1
ATOM 1418 C CA . ASP A 1 184 ? 29.393 29.537 -6.937 1.00 42.94 184 ASP A CA 1
ATOM 1419 C C . ASP A 1 184 ? 30.520 28.861 -6.120 1.00 42.94 184 ASP A C 1
ATOM 1421 O O . ASP A 1 184 ? 30.674 29.061 -4.918 1.00 42.94 184 ASP A O 1
ATOM 1425 N N . ASP A 1 185 ? 31.284 27.993 -6.789 1.00 49.81 185 ASP A N 1
ATOM 1426 C CA . ASP A 1 185 ? 32.670 27.684 -6.416 1.00 49.81 185 ASP A CA 1
ATOM 1427 C C . ASP A 1 185 ? 33.546 28.237 -7.560 1.00 49.81 185 ASP A C 1
ATOM 1429 O O . ASP A 1 185 ? 34.042 27.483 -8.395 1.00 49.81 185 ASP A O 1
ATOM 1433 N N . GLU A 1 186 ? 33.675 29.566 -7.649 1.00 44.50 186 GLU A N 1
ATOM 1434 C CA . GLU A 1 186 ? 34.683 30.232 -8.490 1.00 44.50 186 GLU A CA 1
ATOM 1435 C C . GLU A 1 186 ? 35.771 30.842 -7.589 1.00 44.50 186 GLU A C 1
ATOM 1437 O O . GLU A 1 186 ? 35.598 31.894 -6.981 1.00 44.50 186 GLU A O 1
ATOM 1442 N N . ASP A 1 187 ? 36.868 30.091 -7.469 1.00 42.72 187 ASP A N 1
ATOM 1443 C CA . ASP A 1 187 ? 38.269 30.530 -7.488 1.00 42.72 187 ASP A CA 1
ATOM 1444 C C . ASP A 1 187 ? 38.636 31.898 -6.863 1.00 42.72 187 ASP A C 1
ATOM 1446 O O . ASP A 1 187 ? 38.776 32.910 -7.550 1.00 42.72 187 ASP A O 1
ATOM 1450 N N . ASP A 1 188 ? 38.984 31.895 -5.571 1.00 44.69 188 ASP A N 1
ATOM 1451 C CA . ASP A 1 188 ? 39.867 32.915 -4.983 1.00 44.69 188 ASP A CA 1
ATOM 1452 C C . ASP A 1 188 ? 41.342 32.589 -5.323 1.00 44.69 188 ASP A C 1
ATOM 1454 O O . ASP A 1 188 ? 42.097 32.070 -4.492 1.00 44.69 188 ASP A O 1
ATOM 1458 N N . GLU A 1 189 ? 41.777 32.881 -6.554 1.00 47.41 189 GLU A N 1
ATOM 1459 C CA . GLU A 1 189 ? 43.205 32.946 -6.906 1.00 47.41 189 GLU A CA 1
ATOM 1460 C C . GLU A 1 189 ? 43.715 34.374 -6.634 1.00 47.41 189 GLU A C 1
ATOM 1462 O O . GLU A 1 189 ? 43.433 35.330 -7.355 1.00 47.41 189 GLU A O 1
ATOM 1467 N N . VAL A 1 190 ? 44.412 34.541 -5.507 1.00 51.66 190 VAL A N 1
ATOM 1468 C CA . VAL A 1 190 ? 44.966 35.823 -5.053 1.00 51.66 190 VAL A CA 1
ATOM 1469 C C . VAL A 1 190 ? 46.272 36.103 -5.805 1.00 51.66 190 VAL A C 1
ATOM 1471 O O . VAL A 1 190 ? 47.306 35.521 -5.483 1.00 51.66 190 VAL A O 1
ATOM 1474 N N . ASP A 1 191 ? 46.234 37.012 -6.779 1.00 49.19 191 ASP A N 1
ATOM 1475 C CA . ASP A 1 191 ? 47.428 37.588 -7.412 1.00 49.19 191 ASP A CA 1
ATOM 1476 C C . ASP A 1 191 ? 48.222 38.438 -6.394 1.00 49.19 191 ASP A C 1
ATOM 1478 O O . ASP A 1 191 ? 47.746 39.473 -5.913 1.00 49.19 191 ASP A O 1
ATOM 1482 N N . GLU A 1 192 ? 49.458 38.035 -6.075 1.00 55.56 192 GLU A N 1
ATOM 1483 C CA . GLU A 1 192 ? 50.435 38.902 -5.400 1.00 55.56 192 GLU A CA 1
ATOM 1484 C C . GLU A 1 192 ? 51.023 39.924 -6.393 1.00 55.56 192 GLU A C 1
ATOM 1486 O O . GLU A 1 192 ? 51.569 39.526 -7.426 1.00 55.56 192 GLU A O 1
ATOM 1491 N N . PRO A 1 193 ? 51.010 41.238 -6.097 1.00 52.38 193 PRO A N 1
ATOM 1492 C CA . PRO A 1 193 ? 51.778 42.198 -6.873 1.00 52.38 193 PRO A CA 1
ATOM 1493 C C . PRO A 1 193 ? 53.236 42.276 -6.394 1.00 52.38 193 PRO A C 1
ATOM 1495 O O . PRO A 1 193 ? 53.535 42.686 -5.269 1.00 52.38 193 PRO A O 1
ATOM 1498 N N . ASP A 1 194 ? 54.123 41.934 -7.324 1.00 47.62 194 ASP A N 1
ATOM 1499 C CA . ASP A 1 194 ? 55.576 42.113 -7.329 1.00 47.62 194 ASP A CA 1
ATOM 1500 C C . ASP A 1 194 ? 55.976 43.550 -6.909 1.00 47.62 194 ASP A C 1
ATOM 1502 O O . ASP A 1 194 ? 55.522 44.533 -7.505 1.00 47.62 194 ASP A O 1
ATOM 1506 N N . GLN A 1 195 ? 56.828 43.694 -5.884 1.00 46.97 195 GLN A N 1
ATOM 1507 C CA . GLN A 1 195 ? 57.467 44.968 -5.525 1.00 46.97 195 GLN A CA 1
ATOM 1508 C C . GLN A 1 195 ? 58.948 44.934 -5.907 1.00 46.97 195 GLN A C 1
ATOM 1510 O O . GLN A 1 195 ? 59.740 44.187 -5.333 1.00 46.97 195 GLN A O 1
ATOM 1515 N N . SER A 1 196 ? 59.288 45.787 -6.874 1.00 47.06 196 SER A N 1
ATOM 1516 C CA . SER A 1 196 ? 60.640 46.225 -7.242 1.00 47.06 196 SER A CA 1
ATOM 1517 C C . SER A 1 196 ? 61.283 47.126 -6.192 1.00 47.06 196 SER A C 1
ATOM 1519 O O . SER A 1 196 ? 60.546 48.014 -5.698 1.00 47.06 196 SER A O 1
#

Foldseek 3Di:
DDFWDWDDDPPDPDIDTFDGHLADWQEWEAEPQFQKIWTFGQQLWIWIFGPVVRVDDPPPQFGWIDTQWGWDADPVVRDIDIGGPDDTDGPVVRVQVPDPQQDDPPDDPVPQDPVSSVVSVVVCPDSDDRDNQSGWNDKYADHDDNVQRQWMWTATSVRDIDIDRRDPDSPPPPPPDDDPPDDDPDDPPDDDDDDD

Sequence (196 aa):
MVKFTGLHPLVLGRGHNVTESRGPIWDIATSDLHPQLAVASSDGTLTIANLLKYVRKGSAMPSFIHTVYRMDLNRRTNELRMLDMLVPRDHKDYRHLSKTRGVPQGLAPADATASQRAAAERERDGFGTWEPRIAIHCAAWQPSRLAQAGVLASGMASGLVRIDILREQVFNLRAQGGEDADDDDEDDEVDEPDQS